Protein AF-Q7R7Y4-F1 (afdb_monomer)

Foldseek 3Di:
DDPPPQDPVNVVVVVVVFDADPVRDGDDPCVVVVSVVVVVLVVVLLVQLQDLVSLLVLLQVLCVVLVNPPPQKDALVSLLVSQVPSPSAPDDPVLSVQLSVPDDADPRNMDGPVSSSVSSSVSSNVVPPPVVVVVVVVVVVVVVVVVVVVVPDDDDDDDDDDDDDDDDDDDDDDDDDDD

Sequence (179 aa):
ENNHIISKQEYKLLIRIFHYNDDNYVYYKNIKEVILKLRFEGIRNSIFERNADLLQKYLCEQLVKHNLKNKKKIHIFDCKYVLDNCDKLYLNKNTIHTILCSLDFDKNLELDVNLFLKVAITIIINMIKLENMQMIYNIITDDKQKKEDGQTDGANGAFSKKKTIRIAEKVPKKNKINK

InterPro domains:
  IPR011992 EF-hand domain pair [SSF47473] (6-121)

Secondary structure (DSSP, 8-state):
-------HHHHHHHHHHPPP-TTS----TTHHHHHHHHHHHHHHHHHHHT-HHHHHHHHHHHHHHTT-TT-SEEEHHHHHHHHHT-TTS---HHHHHHHHHT----TTSEEEHHHHHHHHHHHHHHHS-HHHHHHHHHHHHHHHHHHHTTTS--S---------------PPPPP----

Solvent-accessible surface area (backbone atoms only — not comparable to full-atom values): 11232 Å² total; per-residue (Å²): 136,86,84,75,80,70,47,78,64,57,50,56,52,46,62,74,71,54,72,61,47,100,85,72,47,70,94,61,98,52,58,69,56,56,53,50,51,53,51,52,49,50,52,53,36,54,57,47,50,59,35,64,69,59,42,50,53,50,52,52,50,45,37,44,76,70,74,49,62,91,50,66,57,43,43,58,66,56,55,50,53,47,60,77,65,42,84,76,52,94,73,49,74,67,54,53,48,53,42,60,75,68,56,78,57,50,98,81,42,33,27,48,45,66,58,52,52,53,49,43,52,52,49,55,35,61,69,57,48,62,66,60,55,50,50,52,50,48,53,57,50,55,57,47,51,58,52,53,67,65,71,74,67,79,86,84,86,81,93,81,82,89,82,83,84,81,82,81,79,84,78,80,84,80,82,86,78,88,134

Nearest PDB struct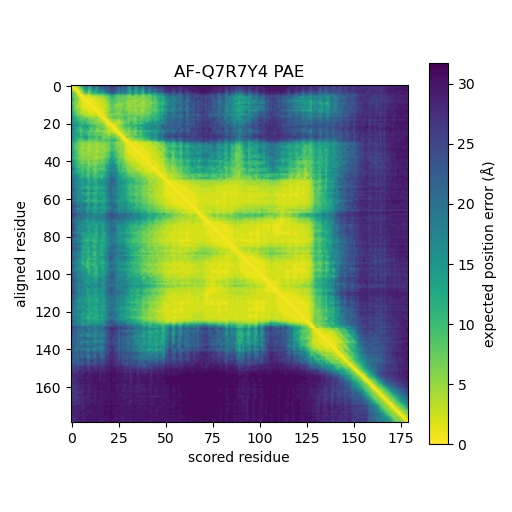ures (fold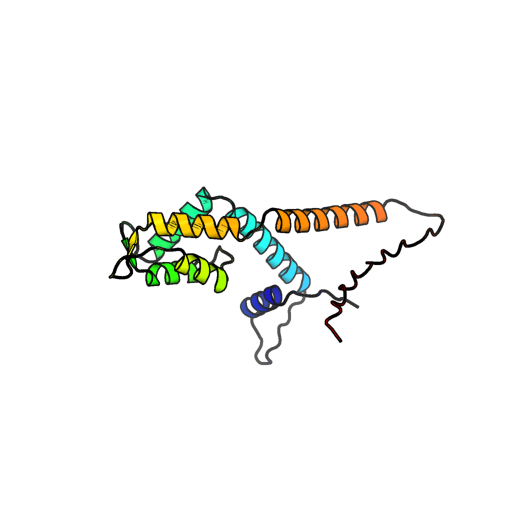seek):
  4okh-assembly2_C-2  TM=5.755E-01  e=2.535E-01  Homo sapiens
  8j07-assembly1_13  TM=5.513E-01  e=2.393E-01  Homo sapiens
  2k7c-assembly1_A  TM=7.370E-01  e=8.020E-01  Homo sapiens
  3hzt-assembly1_A  TM=5.956E-01  e=5.677E-01  Toxoplasma gondii ME49
  8th8-assembly1_Q  TM=4.002E-01  e=3.797E+00  Tetrahymena thermophila

pLDDT: mean 70.23, std 20.02, range [32.75, 96.94]

Radius of gyration: 24.31 Å; Cα contacts (8 Å, |Δi|>4): 93; chains: 1; bounding box: 68×71×50 Å

Structure (mmCIF, N/CA/C/O backbone):
data_AF-Q7R7Y4-F1
#
_entry.id   AF-Q7R7Y4-F1
#
loop_
_atom_site.group_PDB
_atom_site.id
_atom_site.type_symbol
_atom_site.label_atom_id
_atom_site.label_alt_id
_atom_site.label_comp_id
_atom_site.label_asym_id
_atom_site.label_entity_id
_atom_site.label_seq_id
_atom_site.pdbx_PDB_ins_code
_atom_site.Cartn_x
_atom_site.Cartn_y
_atom_site.Cartn_z
_atom_site.occupancy
_atom_site.B_iso_or_equiv
_atom_site.auth_seq_id
_atom_site.auth_comp_id
_atom_site.auth_asym_id
_atom_site.auth_atom_id
_atom_site.pdbx_PDB_model_num
ATOM 1 N N . GLU A 1 1 ? 23.114 -15.193 -28.546 1.00 35.16 1 GLU A N 1
ATOM 2 C CA . GLU A 1 1 ? 22.009 -15.725 -27.719 1.00 35.16 1 GLU A CA 1
ATOM 3 C C . GLU A 1 1 ? 21.805 -14.818 -26.506 1.00 35.16 1 GLU A C 1
ATOM 5 O O . GLU A 1 1 ? 22.676 -14.743 -25.651 1.00 35.16 1 GLU A O 1
ATOM 10 N N . ASN A 1 2 ? 20.726 -14.029 -26.476 1.00 33.12 2 ASN A N 1
ATOM 11 C CA . ASN A 1 2 ? 20.446 -13.069 -25.398 1.00 33.12 2 ASN A CA 1
ATOM 12 C C . ASN A 1 2 ? 19.445 -13.680 -24.406 1.00 33.12 2 ASN A C 1
ATOM 14 O O . ASN A 1 2 ? 18.251 -13.405 -24.489 1.00 33.12 2 ASN A O 1
ATOM 18 N N . ASN A 1 3 ? 19.927 -14.464 -23.441 1.00 45.12 3 ASN A N 1
ATOM 19 C CA . ASN A 1 3 ? 19.121 -14.876 -22.288 1.00 45.12 3 ASN A CA 1
ATOM 20 C C . ASN A 1 3 ? 19.001 -13.716 -21.288 1.00 45.12 3 ASN A C 1
ATOM 22 O O . ASN A 1 3 ? 19.535 -13.755 -20.182 1.00 45.12 3 ASN A O 1
ATOM 26 N N . HIS A 1 4 ? 18.298 -12.651 -21.670 1.00 55.41 4 HIS A N 1
ATOM 27 C CA . HIS A 1 4 ? 17.768 -11.714 -20.686 1.00 55.41 4 HIS A CA 1
ATOM 28 C C . HIS A 1 4 ? 16.500 -12.338 -20.113 1.00 55.41 4 HIS A C 1
ATOM 30 O O . HIS A 1 4 ? 15.410 -12.163 -20.649 1.00 55.41 4 HIS A O 1
ATOM 36 N N . ILE A 1 5 ? 16.667 -13.125 -19.050 1.00 65.44 5 ILE A N 1
ATOM 37 C CA . ILE A 1 5 ? 15.562 -13.738 -18.316 1.00 65.44 5 ILE A CA 1
ATOM 38 C C . ILE A 1 5 ? 14.828 -12.603 -17.592 1.00 65.44 5 ILE A C 1
ATOM 40 O O . ILE A 1 5 ? 15.184 -12.212 -16.483 1.00 65.44 5 ILE A O 1
ATOM 44 N N . ILE A 1 6 ? 13.852 -12.007 -18.276 1.00 61.94 6 ILE A N 1
ATOM 45 C CA . ILE A 1 6 ? 12.860 -11.116 -17.674 1.00 61.94 6 ILE A CA 1
ATOM 46 C C . ILE A 1 6 ? 12.125 -11.948 -16.625 1.00 61.94 6 ILE A C 1
ATOM 48 O O . ILE A 1 6 ? 11.606 -13.025 -16.933 1.00 61.94 6 ILE A O 1
ATOM 52 N N . SER A 1 7 ? 12.093 -11.486 -15.378 1.00 60.97 7 SER A N 1
ATOM 53 C CA . SER A 1 7 ? 11.381 -12.216 -14.332 1.00 60.97 7 SER A CA 1
ATOM 54 C C . SER A 1 7 ? 9.873 -12.213 -14.616 1.00 60.97 7 SER A C 1
ATOM 56 O O . SER A 1 7 ? 9.334 -11.302 -15.243 1.00 60.97 7 SER A O 1
ATOM 58 N N . LYS A 1 8 ? 9.133 -13.203 -14.104 1.00 59.22 8 LYS A N 1
ATOM 59 C CA . LYS A 1 8 ? 7.665 -13.260 -14.267 1.00 59.22 8 LYS A CA 1
ATOM 60 C C . LYS A 1 8 ? 6.954 -12.007 -13.726 1.00 59.22 8 LYS A C 1
ATOM 62 O O . LYS A 1 8 ? 5.854 -11.684 -14.167 1.00 59.22 8 LYS A O 1
ATOM 67 N N . GLN A 1 9 ? 7.557 -11.319 -12.758 1.00 56.28 9 GLN A N 1
ATOM 68 C CA . GLN A 1 9 ? 7.037 -10.075 -12.184 1.00 56.28 9 GLN A CA 1
ATOM 69 C C . GLN A 1 9 ? 7.312 -8.883 -13.106 1.00 56.28 9 GLN A C 1
ATOM 71 O O . GLN A 1 9 ? 6.397 -8.116 -13.394 1.00 56.28 9 GLN A O 1
ATOM 76 N N . GLU A 1 10 ? 8.533 -8.787 -13.637 1.00 61.25 10 GLU A N 1
ATOM 77 C CA . GLU A 1 10 ? 8.907 -7.786 -14.643 1.00 61.25 10 GLU A CA 1
ATOM 78 C C . GLU A 1 10 ? 8.042 -7.928 -15.896 1.00 61.25 10 GLU A C 1
ATOM 80 O O . GLU A 1 10 ? 7.527 -6.942 -16.405 1.00 61.25 10 GLU A O 1
ATOM 85 N N . TYR A 1 11 ? 7.779 -9.160 -16.330 1.00 65.75 11 TYR A N 1
ATOM 86 C CA . TYR A 1 11 ? 6.896 -9.446 -17.457 1.00 65.75 11 TYR A CA 1
ATOM 87 C C . TYR A 1 11 ? 5.463 -8.933 -17.229 1.00 65.75 11 TYR A C 1
ATOM 89 O O . TYR A 1 11 ? 4.879 -8.305 -18.107 1.00 65.75 11 TYR A O 1
ATOM 97 N N . LYS A 1 12 ? 4.902 -9.127 -16.027 1.00 62.53 12 LYS A N 1
ATOM 98 C CA . LYS A 1 12 ? 3.561 -8.621 -15.677 1.00 62.53 12 LYS A CA 1
ATOM 99 C C . LYS A 1 12 ? 3.488 -7.095 -15.620 1.00 62.53 12 LYS A C 1
ATOM 101 O O . LYS A 1 12 ? 2.452 -6.532 -15.960 1.00 62.53 12 LYS A O 1
ATOM 106 N N . LEU A 1 13 ? 4.555 -6.440 -15.170 1.00 64.94 13 LEU A N 1
ATOM 107 C CA . LEU A 1 13 ? 4.679 -4.981 -15.201 1.00 64.94 13 LEU A CA 1
ATOM 108 C C . LEU A 1 13 ? 4.744 -4.467 -16.638 1.00 64.94 13 LEU A C 1
ATOM 110 O O . LEU A 1 13 ? 4.011 -3.554 -16.995 1.00 64.94 13 LEU A O 1
ATOM 114 N N . LEU A 1 14 ? 5.584 -5.094 -17.459 1.00 69.00 14 LEU A N 1
ATOM 115 C CA . LEU A 1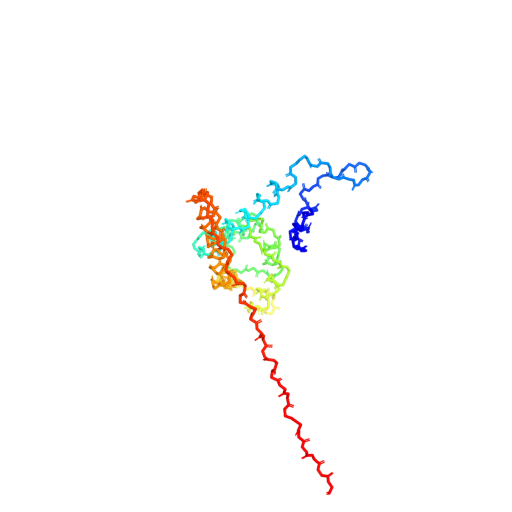 14 ? 5.770 -4.748 -18.863 1.00 69.00 14 LEU A CA 1
ATOM 116 C C . LEU A 1 14 ? 4.453 -4.838 -19.644 1.00 69.00 14 LEU A C 1
ATOM 118 O O . LEU A 1 14 ? 4.123 -3.899 -20.356 1.00 69.00 14 LEU A O 1
ATOM 122 N N . ILE A 1 15 ? 3.650 -5.890 -19.432 1.00 66.50 15 ILE A N 1
ATOM 123 C CA . ILE A 1 15 ? 2.308 -6.025 -20.037 1.00 66.50 15 ILE A CA 1
ATOM 124 C C . ILE 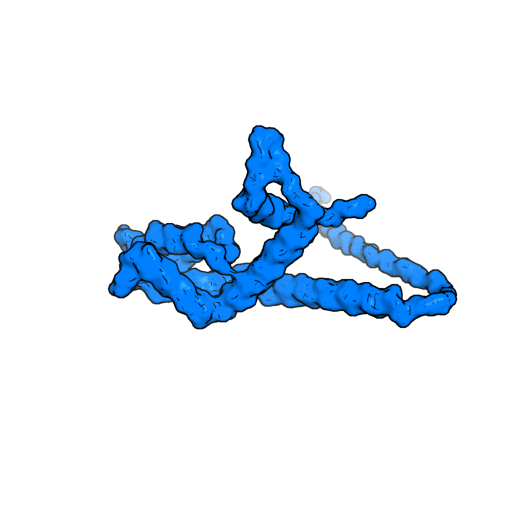A 1 15 ? 1.402 -4.823 -19.726 1.00 66.50 15 ILE A C 1
ATOM 126 O O . ILE A 1 15 ? 0.599 -4.432 -20.562 1.00 66.50 15 ILE A O 1
ATOM 130 N N . ARG A 1 16 ? 1.508 -4.228 -18.530 1.00 64.06 16 ARG A N 1
ATOM 131 C CA . ARG A 1 16 ? 0.683 -3.069 -18.144 1.00 64.06 16 ARG A CA 1
ATOM 132 C C . ARG A 1 16 ? 1.173 -1.749 -18.734 1.00 64.06 16 ARG A C 1
ATOM 134 O O . ARG A 1 16 ? 0.410 -0.795 -18.780 1.00 64.06 16 ARG A O 1
ATOM 141 N N . ILE A 1 17 ? 2.446 -1.684 -19.106 1.00 65.00 17 ILE A N 1
ATOM 142 C CA . ILE A 1 17 ? 3.101 -0.474 -19.621 1.00 65.00 17 ILE A CA 1
ATOM 143 C C . ILE A 1 17 ? 3.039 -0.434 -21.145 1.00 65.00 17 ILE A C 1
ATOM 145 O O . ILE A 1 17 ? 3.056 0.636 -21.747 1.00 65.00 17 ILE A O 1
ATOM 149 N N . PHE A 1 18 ? 2.989 -1.602 -21.775 1.00 68.75 18 PHE A N 1
ATOM 150 C CA . PHE A 1 18 ? 2.965 -1.710 -23.215 1.00 68.75 18 PHE A CA 1
ATOM 151 C C . PHE A 1 18 ? 1.569 -1.477 -23.781 1.00 68.75 18 PHE A C 1
ATOM 153 O O . PHE A 1 18 ? 0.603 -2.143 -23.418 1.00 68.75 18 PHE A O 1
ATOM 160 N N . HIS A 1 19 ? 1.497 -0.543 -24.726 1.00 61.81 19 HIS A N 1
ATOM 161 C CA . HIS A 1 19 ? 0.362 -0.407 -25.621 1.00 61.81 19 HIS A CA 1
ATOM 162 C C . HIS A 1 19 ? 0.549 -1.387 -26.780 1.00 61.81 19 HIS A C 1
ATOM 164 O O . HIS A 1 19 ? 1.576 -1.371 -27.461 1.00 61.81 19 HIS A O 1
ATOM 170 N N . TYR A 1 20 ? -0.428 -2.269 -26.953 1.00 64.75 20 TYR A N 1
ATOM 171 C CA . TYR A 1 20 ? -0.454 -3.264 -28.017 1.00 64.75 20 TYR A CA 1
ATOM 172 C C . TYR A 1 20 ? -1.022 -2.635 -29.290 1.00 64.75 20 TYR A C 1
ATOM 174 O O . TYR A 1 20 ? -1.915 -1.791 -29.210 1.00 64.75 20 TYR A O 1
ATOM 182 N N . ASN A 1 21 ? -0.499 -3.028 -30.452 1.00 67.94 21 ASN A N 1
ATOM 183 C CA . ASN A 1 21 ? -1.163 -2.738 -31.721 1.00 67.94 21 ASN A CA 1
ATOM 184 C C . ASN A 1 21 ? -2.355 -3.693 -31.938 1.00 67.94 21 ASN A C 1
ATOM 186 O O . ASN A 1 21 ? -2.550 -4.633 -31.164 1.00 67.94 21 ASN A O 1
ATOM 190 N N . ASP A 1 22 ? -3.124 -3.469 -33.005 1.00 71.44 22 ASP A N 1
ATOM 191 C CA . ASP A 1 22 ? -4.320 -4.264 -33.332 1.00 71.44 22 ASP A CA 1
ATOM 192 C C . ASP A 1 22 ? -4.018 -5.763 -33.549 1.00 71.44 22 ASP A C 1
ATOM 194 O O . ASP A 1 22 ? -4.882 -6.614 -33.345 1.00 71.44 22 ASP A O 1
ATOM 198 N N . ASP A 1 23 ? -2.762 -6.098 -33.856 1.00 75.38 23 ASP A N 1
ATOM 199 C CA . ASP A 1 23 ? -2.270 -7.468 -34.022 1.00 75.38 23 ASP A CA 1
ATOM 200 C C . ASP A 1 23 ? -1.721 -8.089 -32.714 1.00 75.38 23 ASP A C 1
ATOM 202 O O . ASP A 1 23 ? -1.133 -9.170 -32.730 1.00 75.38 23 ASP A O 1
ATOM 206 N N . ASN A 1 24 ? -1.897 -7.432 -31.560 1.00 61.62 24 ASN A N 1
ATOM 207 C CA . ASN A 1 24 ? -1.373 -7.828 -30.240 1.00 61.62 24 ASN A CA 1
ATOM 208 C C . ASN A 1 24 ? 0.163 -7.908 -30.130 1.00 61.62 24 ASN A C 1
ATOM 210 O O . ASN A 1 24 ? 0.703 -8.533 -29.211 1.00 61.62 24 ASN A O 1
ATOM 214 N N . TYR A 1 25 ? 0.889 -7.239 -31.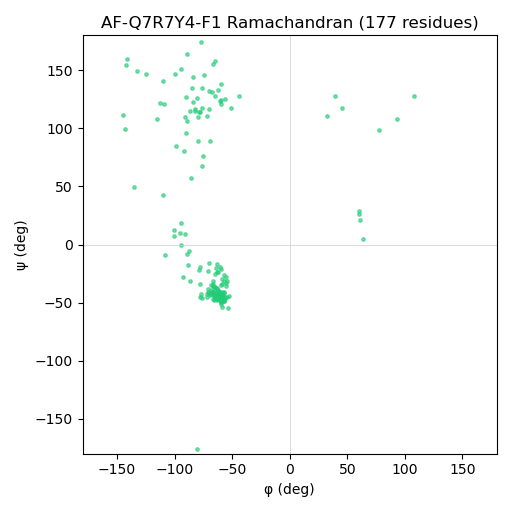019 1.00 61.06 25 TYR A N 1
ATOM 215 C CA . TYR A 1 25 ? 2.335 -7.076 -30.930 1.00 61.06 25 TYR A CA 1
ATOM 216 C C . TYR A 1 25 ? 2.704 -5.764 -30.244 1.00 61.06 25 TYR A C 1
ATOM 218 O O . TYR A 1 25 ? 2.010 -4.749 -30.325 1.00 61.06 25 TYR A O 1
ATOM 226 N N . VAL A 1 26 ? 3.860 -5.780 -29.584 1.00 61.03 26 VAL A N 1
ATOM 227 C CA . VAL A 1 26 ? 4.461 -4.584 -29.000 1.00 61.03 26 VAL A CA 1
ATOM 228 C C . VAL A 1 26 ? 5.777 -4.302 -29.717 1.00 61.03 26 VAL A C 1
ATOM 230 O O . VAL A 1 26 ? 6.770 -5.004 -29.521 1.00 61.03 26 VAL A O 1
ATOM 233 N N . TYR A 1 27 ? 5.798 -3.256 -30.542 1.00 58.75 27 TYR A N 1
ATOM 234 C CA . TYR A 1 27 ? 7.009 -2.803 -31.224 1.00 58.75 27 TYR A CA 1
ATOM 235 C C . TYR A 1 27 ? 7.757 -1.776 -30.366 1.00 58.75 27 TYR A C 1
ATOM 237 O O . TYR A 1 27 ? 7.480 -0.582 -30.426 1.00 58.75 27 TYR A O 1
ATOM 245 N N . TYR A 1 28 ? 8.755 -2.226 -29.598 1.00 64.44 28 TYR A N 1
ATOM 246 C CA . TYR A 1 28 ? 9.742 -1.326 -28.990 1.00 64.44 28 TYR A CA 1
ATOM 247 C C . TYR A 1 28 ? 11.119 -1.544 -29.590 1.00 64.44 28 TYR A C 1
ATOM 249 O O . TYR A 1 28 ? 11.706 -2.618 -29.460 1.00 64.44 28 TYR A O 1
ATOM 257 N N . LYS A 1 29 ? 11.685 -0.470 -30.151 1.00 60.62 29 LYS A N 1
ATOM 258 C CA . LYS A 1 29 ? 13.071 -0.462 -30.631 1.00 60.62 29 LYS A CA 1
ATOM 259 C C . LYS A 1 29 ? 14.095 -0.666 -29.496 1.00 60.62 29 LYS A C 1
ATOM 261 O O . LYS A 1 29 ? 15.177 -1.163 -29.770 1.00 60.62 29 LYS A O 1
ATOM 266 N N . ASN A 1 30 ? 13.724 -0.414 -28.230 1.00 65.75 30 ASN A N 1
ATOM 267 C CA . ASN A 1 30 ? 14.628 -0.439 -27.068 1.00 65.75 30 ASN A CA 1
ATOM 268 C C . ASN A 1 30 ? 14.045 -1.164 -25.832 1.00 65.75 30 ASN A C 1
ATOM 270 O O . ASN A 1 30 ? 14.092 -0.651 -24.714 1.00 65.75 30 ASN A O 1
ATOM 274 N N . ILE A 1 31 ? 13.502 -2.378 -25.982 1.00 72.94 31 ILE A N 1
ATOM 275 C CA . ILE A 1 31 ? 12.913 -3.124 -24.845 1.00 72.94 31 ILE A CA 1
ATOM 276 C C . ILE A 1 31 ? 13.875 -3.296 -23.651 1.00 72.94 31 ILE A C 1
ATOM 278 O O . ILE A 1 31 ? 13.449 -3.280 -22.498 1.00 72.94 31 ILE A O 1
ATOM 282 N N . LYS A 1 32 ? 15.187 -3.382 -23.913 1.00 71.88 32 LYS A N 1
ATOM 283 C CA . LYS A 1 32 ? 16.226 -3.439 -22.873 1.00 71.88 32 LYS A CA 1
ATOM 284 C C . LYS A 1 32 ? 16.258 -2.176 -22.004 1.00 71.88 32 LYS A C 1
ATOM 286 O O . LYS A 1 32 ? 16.390 -2.294 -20.790 1.00 71.88 32 LYS A O 1
ATOM 291 N N . GLU A 1 33 ? 16.105 -0.993 -22.596 1.00 71.75 33 GLU A N 1
ATOM 292 C CA . GLU A 1 33 ? 16.068 0.278 -21.857 1.00 71.75 33 GLU A CA 1
ATOM 293 C C . GLU A 1 33 ? 14.803 0.391 -21.007 1.00 71.75 33 GLU A C 1
ATOM 295 O O . GLU A 1 33 ? 14.875 0.816 -19.857 1.00 71.75 33 GLU A O 1
ATOM 300 N N . VAL A 1 34 ? 13.658 -0.063 -21.528 1.00 71.81 34 VAL A N 1
ATOM 301 C CA . VAL A 1 34 ? 12.389 -0.090 -20.778 1.00 71.81 34 VAL A CA 1
ATOM 302 C C . VAL A 1 34 ? 12.504 -0.993 -19.547 1.00 71.81 34 VAL A C 1
ATOM 304 O O . VAL A 1 34 ? 12.126 -0.597 -18.445 1.00 71.81 34 VAL A O 1
ATOM 307 N N . ILE A 1 35 ? 13.091 -2.182 -19.708 1.00 74.00 35 ILE A N 1
ATOM 308 C CA . ILE A 1 35 ? 13.346 -3.110 -18.596 1.00 74.00 35 ILE A CA 1
ATOM 309 C C . ILE A 1 35 ? 14.301 -2.490 -17.570 1.00 74.00 35 ILE A C 1
ATOM 311 O O . ILE A 1 35 ? 14.053 -2.576 -16.368 1.00 74.00 35 ILE A O 1
ATOM 315 N N . LEU A 1 36 ? 15.387 -1.853 -18.020 1.00 71.38 36 LEU A N 1
ATOM 316 C CA . LEU A 1 36 ? 16.334 -1.178 -17.129 1.00 71.38 36 LEU A CA 1
ATOM 317 C C . LEU A 1 36 ? 15.658 -0.054 -16.343 1.00 71.38 36 LEU A C 1
ATOM 319 O O . LEU A 1 36 ? 15.833 0.022 -15.129 1.00 71.38 36 LEU A O 1
ATOM 323 N N . LYS A 1 37 ? 14.843 0.771 -17.005 1.00 69.94 37 LYS A N 1
ATOM 324 C CA . LYS A 1 37 ? 14.087 1.846 -16.359 1.00 69.94 37 LYS A CA 1
ATOM 325 C C . LYS A 1 37 ? 13.155 1.305 -15.276 1.00 69.94 37 LYS A C 1
ATOM 327 O O . LYS A 1 37 ? 13.177 1.815 -14.162 1.00 69.94 37 LYS A O 1
ATOM 332 N N . LEU A 1 38 ? 12.430 0.221 -15.556 1.00 70.69 38 LEU A N 1
ATOM 333 C CA . LEU A 1 38 ? 11.562 -0.433 -14.570 1.00 70.69 38 LEU A CA 1
ATOM 334 C C . LEU A 1 38 ? 12.325 -0.954 -13.353 1.00 70.69 38 LEU A C 1
ATOM 336 O O . LEU A 1 38 ? 11.865 -0.813 -12.222 1.00 70.69 38 LEU A O 1
ATOM 340 N N . ARG A 1 39 ? 13.510 -1.530 -13.569 1.00 71.56 39 ARG A N 1
ATOM 341 C CA . ARG A 1 39 ? 14.384 -1.983 -12.479 1.00 71.56 39 ARG A CA 1
ATOM 342 C C . ARG A 1 39 ? 14.876 -0.814 -11.629 1.00 71.56 39 ARG A C 1
ATOM 344 O O . ARG A 1 39 ? 14.828 -0.898 -10.405 1.00 71.56 39 ARG A O 1
ATOM 351 N N . PHE A 1 40 ? 15.303 0.281 -12.258 1.00 68.25 40 PHE A N 1
ATOM 352 C CA . PHE A 1 40 ? 15.711 1.498 -11.551 1.00 68.25 40 PHE A CA 1
ATOM 353 C C . PHE A 1 40 ? 14.561 2.119 -10.757 1.00 68.25 40 PHE A C 1
ATOM 355 O O . PHE A 1 40 ? 14.758 2.509 -9.608 1.00 68.25 40 PHE A O 1
ATOM 362 N N . GLU A 1 41 ? 13.361 2.174 -11.331 1.00 67.06 41 GLU A N 1
ATOM 363 C CA . GLU A 1 41 ? 12.162 2.639 -10.634 1.00 67.06 41 GLU A CA 1
ATOM 364 C C . GLU A 1 41 ? 11.829 1.741 -9.438 1.00 67.06 41 GLU A C 1
ATOM 366 O O . GLU A 1 41 ? 11.574 2.260 -8.356 1.00 67.06 41 GLU A O 1
ATOM 371 N N . GLY A 1 42 ? 11.939 0.417 -9.579 1.00 67.50 42 GLY A N 1
ATOM 372 C CA . GLY A 1 42 ? 11.776 -0.525 -8.469 1.00 67.50 42 GLY A CA 1
ATOM 373 C C . GLY A 1 42 ? 12.788 -0.309 -7.337 1.00 67.50 42 GLY A C 1
ATOM 374 O O . GLY A 1 42 ? 12.404 -0.268 -6.169 1.00 67.50 42 GLY A O 1
ATOM 375 N N . ILE A 1 43 ? 14.069 -0.094 -7.663 1.00 66.56 43 ILE A N 1
ATOM 376 C CA . ILE A 1 43 ? 15.110 0.227 -6.669 1.00 66.56 43 ILE A CA 1
ATOM 377 C C . ILE A 1 43 ? 14.795 1.559 -5.981 1.00 66.56 43 ILE A C 1
ATOM 379 O O . ILE A 1 43 ? 14.813 1.637 -4.753 1.00 66.56 43 ILE A O 1
ATOM 383 N N . ARG A 1 44 ? 14.454 2.600 -6.747 1.00 64.75 44 ARG A N 1
ATOM 384 C CA . ARG A 1 44 ? 14.104 3.918 -6.202 1.00 64.75 44 ARG A CA 1
ATOM 385 C C . ARG A 1 44 ? 12.891 3.839 -5.273 1.00 64.75 44 ARG A C 1
ATOM 387 O O . ARG A 1 44 ? 12.927 4.410 -4.185 1.00 64.75 44 ARG A O 1
ATOM 394 N N . ASN A 1 45 ? 11.856 3.103 -5.669 1.00 67.69 45 ASN A N 1
ATOM 395 C CA . ASN A 1 45 ? 10.667 2.885 -4.848 1.00 67.69 45 ASN A CA 1
ATOM 396 C C . ASN A 1 45 ? 11.015 2.095 -3.578 1.00 67.69 45 ASN A C 1
ATOM 398 O O . ASN A 1 45 ? 10.540 2.443 -2.507 1.00 67.69 45 ASN A O 1
ATOM 402 N N . SER A 1 46 ? 11.935 1.127 -3.644 1.00 65.75 46 SER A N 1
ATOM 403 C CA . SER A 1 46 ? 12.381 0.392 -2.452 1.00 65.75 46 SER A CA 1
ATOM 404 C C . SER A 1 46 ? 13.148 1.256 -1.439 1.00 65.75 46 SER A C 1
ATOM 406 O O . SER A 1 46 ? 13.065 1.021 -0.236 1.00 65.75 46 SER A O 1
ATOM 408 N N . ILE A 1 47 ? 13.875 2.280 -1.903 1.00 67.38 47 ILE A N 1
ATOM 409 C CA . ILE A 1 47 ? 14.526 3.268 -1.027 1.00 67.38 47 ILE A CA 1
ATOM 410 C C . ILE A 1 47 ? 13.463 4.158 -0.373 1.00 67.38 47 ILE A C 1
ATOM 412 O O . ILE A 1 47 ? 13.541 4.436 0.822 1.00 67.38 47 ILE A O 1
ATOM 416 N N . PHE A 1 48 ? 12.448 4.563 -1.141 1.00 69.75 48 PHE A N 1
ATOM 417 C CA . PHE A 1 48 ? 11.308 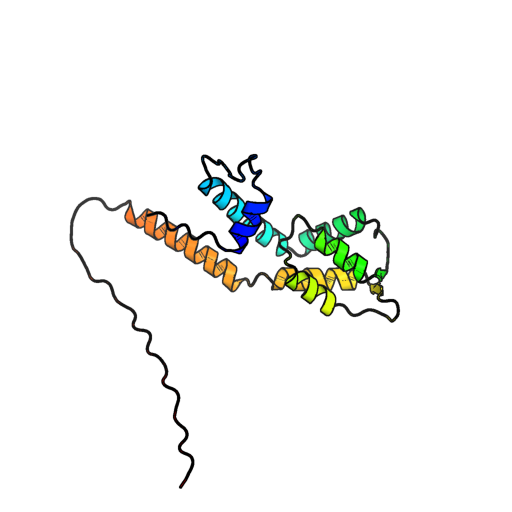5.325 -0.634 1.00 69.75 48 PHE A CA 1
ATOM 418 C C . PHE A 1 48 ? 10.524 4.545 0.434 1.00 69.75 48 PHE A C 1
ATOM 420 O O . PHE A 1 48 ? 10.257 5.072 1.509 1.00 69.75 48 PHE A O 1
ATOM 427 N N . GLU A 1 49 ? 10.234 3.269 0.175 1.00 73.31 49 GLU A N 1
ATOM 428 C CA . GLU A 1 49 ? 9.498 2.360 1.065 1.00 73.31 49 GLU A CA 1
ATOM 429 C C . GLU A 1 49 ? 10.206 2.086 2.400 1.00 73.31 49 GLU A C 1
ATOM 431 O O . GLU A 1 49 ? 9.567 1.634 3.347 1.00 73.31 49 GLU A O 1
ATOM 436 N N . ARG A 1 50 ? 11.507 2.383 2.506 1.00 75.44 50 ARG A N 1
ATOM 437 C CA . ARG A 1 50 ? 12.295 2.231 3.739 1.00 75.44 50 ARG A CA 1
ATOM 438 C C . ARG A 1 50 ? 12.280 3.442 4.655 1.00 75.44 50 ARG A C 1
ATOM 440 O O . ARG A 1 50 ? 12.657 3.321 5.818 1.00 75.44 50 ARG A O 1
ATOM 447 N N . ASN A 1 51 ? 11.896 4.605 4.146 1.00 82.56 51 ASN A N 1
ATOM 448 C CA . ASN A 1 51 ? 11.835 5.808 4.954 1.00 82.56 51 ASN A CA 1
ATOM 449 C C . ASN A 1 51 ? 10.446 5.901 5.596 1.00 82.56 51 ASN A C 1
ATOM 451 O O . ASN A 1 51 ? 9.463 6.205 4.920 1.00 82.56 51 ASN A O 1
ATOM 455 N N . ALA A 1 52 ? 10.380 5.632 6.901 1.00 85.88 52 ALA A N 1
ATOM 456 C CA . ALA A 1 52 ? 9.128 5.622 7.651 1.00 85.88 52 ALA A CA 1
ATOM 457 C C . ALA A 1 52 ? 8.374 6.957 7.557 1.00 85.88 52 ALA A C 1
ATOM 459 O O . ALA A 1 52 ? 7.165 6.945 7.342 1.00 85.88 52 ALA A O 1
ATOM 460 N N . ASP A 1 53 ? 9.077 8.091 7.628 1.00 87.38 53 ASP A N 1
ATOM 461 C CA . ASP A 1 53 ? 8.464 9.422 7.579 1.00 87.38 53 ASP A CA 1
ATOM 462 C C . ASP A 1 53 ? 7.874 9.723 6.196 1.00 87.38 53 ASP A C 1
ATOM 464 O O . ASP A 1 53 ? 6.756 10.232 6.075 1.00 87.38 53 ASP A O 1
ATOM 468 N N . LEU A 1 54 ? 8.601 9.373 5.128 1.00 86.94 54 LEU A N 1
ATOM 469 C CA . LEU A 1 54 ? 8.114 9.529 3.755 1.00 86.94 54 LEU A CA 1
ATOM 470 C C . LEU A 1 54 ? 6.928 8.606 3.471 1.00 86.94 54 LEU A C 1
ATOM 472 O O . LEU A 1 54 ? 5.953 9.035 2.847 1.00 86.94 54 LEU A O 1
ATOM 476 N N . LEU A 1 55 ? 6.988 7.364 3.952 1.00 89.44 55 LEU A N 1
ATOM 477 C CA . LEU A 1 55 ? 5.909 6.398 3.800 1.00 89.44 55 LEU A CA 1
ATOM 478 C C . LEU A 1 55 ? 4.666 6.836 4.578 1.00 89.44 55 LEU A C 1
ATOM 480 O O . LEU A 1 55 ? 3.562 6.796 4.037 1.00 89.44 55 LEU A O 1
ATOM 484 N N . GLN A 1 56 ? 4.841 7.327 5.806 1.00 92.06 56 GLN A N 1
ATOM 485 C CA . GLN A 1 56 ? 3.761 7.889 6.608 1.00 92.06 56 GLN A CA 1
ATOM 486 C C . GLN A 1 56 ? 3.120 9.080 5.908 1.00 92.06 56 GLN A C 1
ATOM 488 O O . GLN A 1 56 ? 1.899 9.114 5.755 1.00 92.06 56 GLN A O 1
ATOM 493 N N . LYS A 1 57 ? 3.928 10.036 5.434 1.00 92.19 57 LYS A N 1
ATOM 494 C CA . LYS A 1 57 ? 3.429 11.202 4.701 1.00 92.19 57 LYS A CA 1
ATOM 495 C C . LYS A 1 57 ? 2.610 10.778 3.483 1.00 92.19 57 LYS A C 1
ATOM 497 O O . LYS A 1 57 ? 1.503 11.273 3.291 1.00 92.19 57 LYS A O 1
ATOM 502 N N . TYR A 1 58 ? 3.116 9.831 2.700 1.00 91.56 58 TYR A N 1
ATOM 503 C CA . TYR A 1 58 ? 2.423 9.343 1.514 1.00 91.56 58 TYR A CA 1
ATOM 504 C C . TYR A 1 58 ? 1.130 8.583 1.835 1.00 91.56 58 TYR A C 1
ATOM 506 O O . TYR A 1 58 ? 0.110 8.831 1.198 1.00 91.56 58 TYR A O 1
ATOM 514 N N . LEU A 1 59 ? 1.120 7.703 2.839 1.00 92.25 59 LEU A N 1
ATOM 515 C CA . LEU A 1 59 ? -0.106 7.013 3.254 1.00 92.25 59 LEU A CA 1
ATOM 516 C C . LEU A 1 59 ? -1.154 8.001 3.784 1.00 92.25 59 LEU A C 1
ATOM 518 O O . LEU A 1 59 ? -2.334 7.869 3.464 1.00 92.25 59 LEU A O 1
ATOM 522 N N . CYS A 1 60 ? -0.736 9.041 4.510 1.00 93.25 60 CYS A N 1
ATOM 523 C CA . CYS A 1 60 ? -1.615 10.142 4.900 1.00 93.25 60 CYS A CA 1
ATOM 524 C C . CYS A 1 60 ? -2.184 10.889 3.682 1.00 93.25 60 CYS A C 1
ATOM 526 O O . CYS A 1 60 ? -3.380 11.174 3.649 1.00 93.25 60 CYS A O 1
ATOM 528 N N . GLU A 1 61 ? -1.371 11.178 2.661 1.00 93.06 61 GLU A N 1
ATOM 529 C CA . GLU A 1 61 ? -1.850 11.771 1.403 1.00 93.06 61 GLU A CA 1
ATOM 530 C C . GLU A 1 61 ? -2.897 10.878 0.718 1.00 93.06 61 GLU A C 1
ATOM 532 O O . GLU A 1 61 ? -3.910 11.386 0.235 1.00 93.06 61 GLU A O 1
ATOM 537 N N . GLN A 1 62 ? -2.703 9.556 0.715 1.00 93.25 62 GLN A N 1
ATOM 538 C CA . GLN A 1 62 ? -3.671 8.613 0.144 1.00 93.25 62 GLN A CA 1
ATOM 539 C C . GLN A 1 62 ? -4.975 8.556 0.950 1.00 93.25 62 GLN A C 1
ATOM 541 O O . GLN A 1 62 ? -6.057 8.603 0.367 1.00 93.25 62 GLN A O 1
ATOM 546 N N . LEU A 1 63 ? -4.905 8.565 2.284 1.00 93.38 63 LEU A N 1
ATOM 547 C CA . LEU A 1 63 ? -6.093 8.690 3.136 1.00 93.38 63 LEU A CA 1
ATOM 548 C C . LEU A 1 63 ? -6.885 9.969 2.815 1.00 93.38 63 LEU A C 1
ATOM 550 O O . LEU A 1 63 ? -8.113 9.936 2.729 1.00 93.38 63 LEU A O 1
ATOM 554 N N . VAL A 1 64 ? -6.197 11.093 2.591 1.00 93.31 64 VAL A N 1
ATOM 555 C CA . VAL A 1 64 ? -6.841 12.359 2.207 1.00 93.31 64 VAL A CA 1
ATOM 556 C C . VAL A 1 64 ? -7.504 12.257 0.833 1.00 93.31 64 VAL A C 1
ATOM 558 O O . VAL A 1 64 ? -8.660 12.655 0.705 1.00 93.31 64 VAL A O 1
ATOM 561 N N . LYS A 1 65 ? -6.823 11.692 -0.173 1.00 91.44 65 LYS A N 1
ATOM 562 C CA . LYS A 1 65 ? -7.383 11.493 -1.525 1.00 91.44 65 LYS A CA 1
ATOM 563 C C . LYS A 1 65 ? -8.649 10.636 -1.529 1.00 91.44 65 LYS A C 1
ATOM 565 O O . LYS A 1 65 ? -9.515 10.833 -2.374 1.00 91.44 65 LYS A O 1
ATOM 570 N N . HIS A 1 66 ? -8.766 9.713 -0.579 1.00 90.19 66 HIS A N 1
ATOM 571 C CA . HIS A 1 66 ? -9.924 8.836 -0.429 1.00 90.19 66 HIS A CA 1
ATOM 572 C C . HIS A 1 66 ? -10.979 9.360 0.563 1.00 90.19 66 HIS A C 1
ATOM 574 O O . HIS A 1 66 ? -11.833 8.598 1.004 1.00 90.19 66 HIS A O 1
ATOM 580 N N . ASN A 1 67 ? -10.963 10.658 0.898 1.00 90.31 67 ASN A N 1
ATOM 581 C CA . ASN A 1 67 ? -11.926 11.303 1.805 1.00 90.31 67 ASN A CA 1
ATOM 582 C C . ASN A 1 67 ? -11.948 10.720 3.234 1.00 90.31 67 ASN A C 1
ATOM 584 O O . ASN A 1 67 ? -12.958 10.788 3.935 1.00 90.31 67 ASN A O 1
ATOM 588 N N . LEU A 1 68 ? -10.821 10.176 3.703 1.00 91.19 68 LEU A N 1
ATOM 589 C CA . LEU A 1 68 ? -10.654 9.636 5.061 1.00 91.19 68 LEU A CA 1
ATOM 590 C C . LEU A 1 68 ? -9.926 10.618 5.993 1.00 91.19 68 LEU A C 1
ATOM 592 O O . LEU A 1 68 ? -9.509 10.263 7.096 1.00 91.19 68 LEU A O 1
ATOM 596 N N . LYS A 1 69 ? -9.780 11.877 5.564 1.00 86.44 69 LYS A N 1
ATOM 597 C CA . LYS A 1 69 ? -9.158 12.946 6.349 1.00 86.44 69 LYS A CA 1
ATOM 598 C C . LYS A 1 69 ? -9.924 13.171 7.660 1.00 86.44 69 LYS A C 1
ATOM 600 O O . LYS A 1 69 ? -11.149 13.221 7.665 1.00 86.44 69 LYS A O 1
ATOM 605 N N . ASN A 1 70 ? -9.191 13.360 8.760 1.00 85.19 70 ASN A N 1
ATOM 606 C CA . ASN A 1 70 ? -9.705 13.637 10.113 1.00 85.19 70 ASN A CA 1
ATOM 607 C C . ASN A 1 70 ? -10.562 12.528 10.749 1.00 85.19 70 ASN A C 1
ATOM 609 O O . ASN A 1 70 ? -11.078 12.718 11.853 1.00 85.19 70 ASN A O 1
ATOM 613 N N . LYS A 1 71 ? -10.708 11.367 10.104 1.00 89.44 71 LYS A N 1
ATOM 614 C CA . LYS A 1 71 ? -11.349 10.219 10.740 1.00 89.44 71 LYS A CA 1
ATOM 615 C C . LYS A 1 71 ? -10.434 9.671 11.837 1.00 89.44 71 LYS A C 1
ATOM 617 O O . LYS A 1 71 ? -9.247 9.466 11.611 1.00 89.44 71 LYS A O 1
ATOM 622 N N . LYS A 1 72 ? -10.989 9.420 13.026 1.00 91.12 72 LYS A N 1
ATOM 623 C CA . LYS A 1 72 ? -10.281 8.687 14.093 1.00 91.12 72 LYS A CA 1
ATOM 624 C C . LYS A 1 72 ? -10.285 7.182 13.834 1.00 91.12 72 LYS A C 1
ATOM 626 O O . LYS A 1 72 ? -9.314 6.505 14.152 1.00 91.12 72 LYS A O 1
ATOM 631 N N . LYS A 1 73 ? -11.371 6.688 13.234 1.00 95.50 73 LYS A N 1
ATOM 632 C CA . LYS A 1 73 ? -11.559 5.291 12.859 1.00 95.50 73 LYS A CA 1
ATOM 633 C C . LYS A 1 73 ? -11.886 5.145 11.380 1.00 95.50 73 LYS A C 1
ATOM 635 O O . LYS A 1 73 ? -12.559 6.004 10.811 1.00 95.50 73 LYS A O 1
ATOM 640 N N . ILE A 1 74 ? -11.423 4.058 10.781 1.00 95.75 74 ILE A N 1
ATOM 641 C CA . ILE A 1 74 ? -11.705 3.688 9.392 1.00 95.75 74 ILE A CA 1
ATOM 642 C C . ILE A 1 74 ? -12.111 2.222 9.309 1.00 95.75 74 ILE A C 1
ATOM 644 O O . ILE A 1 74 ? -11.663 1.402 10.111 1.00 95.75 74 ILE A O 1
ATOM 648 N N . HIS A 1 75 ? -12.957 1.907 8.331 1.00 96.94 75 HIS A N 1
ATOM 649 C CA . HIS A 1 75 ? -13.394 0.544 8.075 1.00 96.94 75 HIS A CA 1
ATOM 650 C C . HIS A 1 75 ? -12.266 -0.254 7.403 1.00 96.94 75 HIS A C 1
ATOM 652 O O . HIS A 1 75 ? -11.533 0.278 6.568 1.00 96.94 75 HIS A O 1
ATOM 658 N N . ILE A 1 76 ? -12.138 -1.552 7.686 1.00 95.25 76 ILE A N 1
ATOM 659 C CA . ILE A 1 76 ? -11.078 -2.395 7.096 1.00 95.25 76 ILE A CA 1
ATOM 660 C C . ILE A 1 76 ? -11.092 -2.416 5.553 1.00 95.25 76 ILE A C 1
ATOM 662 O O . ILE A 1 76 ? -10.046 -2.499 4.905 1.00 95.25 76 ILE A O 1
ATOM 666 N N . PHE A 1 77 ? -12.270 -2.291 4.938 1.00 96.12 77 PHE A N 1
ATOM 667 C CA . PHE A 1 77 ? -12.395 -2.151 3.480 1.00 96.12 77 PHE A CA 1
ATOM 668 C C . PHE A 1 77 ? -11.827 -0.833 2.947 1.00 96.12 77 PHE A C 1
ATOM 670 O O . PHE A 1 77 ? -11.235 -0.843 1.868 1.00 96.12 77 PHE A O 1
ATOM 677 N N . ASP A 1 78 ? -11.928 0.260 3.705 1.00 95.94 78 ASP A N 1
ATOM 678 C CA . ASP A 1 78 ? -11.296 1.529 3.341 1.00 95.94 78 ASP A CA 1
ATOM 679 C C . ASP A 1 78 ? -9.769 1.380 3.370 1.00 95.94 78 ASP A C 1
ATOM 681 O O . ASP A 1 78 ? -9.089 1.821 2.445 1.00 95.94 78 ASP A O 1
ATOM 685 N N . CYS A 1 79 ? -9.223 0.668 4.367 1.00 95.50 79 CYS A N 1
ATOM 686 C CA . CYS A 1 79 ? -7.795 0.333 4.421 1.00 95.50 79 CYS A CA 1
ATOM 687 C C . CYS A 1 79 ? -7.353 -0.430 3.168 1.00 95.50 79 CYS A C 1
ATOM 689 O O . CYS A 1 79 ? -6.355 -0.079 2.540 1.00 95.50 79 CYS A O 1
ATOM 691 N N . LYS A 1 80 ? -8.109 -1.467 2.780 1.00 94.88 80 LYS A N 1
ATOM 692 C CA . LYS A 1 80 ? -7.832 -2.240 1.563 1.00 94.88 80 LYS A CA 1
ATOM 693 C C . LYS A 1 80 ? -7.850 -1.343 0.328 1.00 94.88 80 LYS A C 1
ATOM 695 O O . LYS A 1 80 ? -6.941 -1.423 -0.491 1.00 94.88 80 LYS A O 1
ATOM 700 N N . TYR A 1 81 ? -8.873 -0.502 0.203 1.00 93.94 81 TYR A N 1
ATOM 701 C CA . TYR A 1 81 ? -9.031 0.387 -0.939 1.00 93.94 81 TYR A CA 1
ATOM 702 C C . TYR A 1 81 ? -7.872 1.382 -1.050 1.00 93.94 81 TYR A C 1
ATOM 704 O O . TYR A 1 81 ? -7.315 1.545 -2.131 1.00 93.94 81 TYR A O 1
ATOM 712 N N . VAL A 1 82 ? -7.443 1.978 0.063 1.00 94.12 82 VAL A N 1
ATOM 713 C CA . VAL A 1 82 ? -6.265 2.858 0.109 1.00 94.12 82 VAL A CA 1
ATOM 714 C C . VAL A 1 82 ? -5.010 2.112 -0.354 1.00 94.12 82 VAL A C 1
ATOM 716 O O . VAL A 1 82 ? -4.294 2.605 -1.220 1.00 94.12 82 VAL A O 1
ATOM 719 N N . LEU A 1 83 ? -4.762 0.906 0.169 1.00 92.19 83 LEU A N 1
ATOM 720 C CA . LEU A 1 83 ? -3.582 0.108 -0.189 1.00 92.19 83 LEU A CA 1
ATOM 721 C C . LEU A 1 83 ? -3.576 -0.327 -1.662 1.00 92.19 83 LEU A C 1
ATOM 723 O O . LEU A 1 83 ? -2.518 -0.320 -2.288 1.00 92.19 83 LEU A O 1
ATOM 727 N N . ASP A 1 84 ? -4.736 -0.673 -2.227 1.00 88.56 84 ASP A N 1
ATOM 728 C CA . ASP A 1 84 ? -4.872 -1.041 -3.644 1.00 88.56 84 ASP A CA 1
ATOM 729 C C . ASP A 1 84 ? -4.551 0.136 -4.591 1.00 88.56 84 ASP A C 1
ATOM 731 O O . ASP A 1 84 ? -4.146 -0.091 -5.732 1.00 88.56 84 ASP A O 1
ATOM 735 N N . ASN A 1 85 ? -4.704 1.381 -4.124 1.00 87.12 85 ASN A N 1
ATOM 736 C CA . ASN A 1 85 ? -4.485 2.607 -4.901 1.00 87.12 85 ASN A CA 1
ATOM 737 C C . ASN A 1 85 ? -3.130 3.290 -4.621 1.00 87.12 85 ASN A C 1
ATOM 739 O O . ASN A 1 85 ? -2.864 4.385 -5.124 1.00 87.12 85 ASN A O 1
ATOM 743 N N . CYS A 1 86 ? -2.244 2.652 -3.851 1.00 86.38 86 CYS A N 1
ATOM 744 C CA . CYS A 1 86 ? -0.894 3.148 -3.582 1.00 86.38 86 CYS A CA 1
ATOM 745 C C . CYS A 1 86 ? 0.046 2.959 -4.789 1.00 86.38 86 CYS A C 1
ATOM 747 O O . CYS A 1 86 ? 0.923 2.100 -4.790 1.00 86.38 86 CYS A O 1
ATOM 749 N N . ASP A 1 87 ? -0.107 3.804 -5.805 1.00 78.81 87 ASP A N 1
ATOM 750 C CA . ASP A 1 87 ? 0.660 3.818 -7.058 1.00 78.81 87 ASP A CA 1
ATOM 751 C C . ASP A 1 87 ? 2.192 3.912 -6.907 1.00 78.81 87 ASP A C 1
ATOM 753 O O . ASP A 1 87 ? 2.932 3.420 -7.760 1.00 78.81 87 ASP A O 1
ATOM 757 N N . LYS A 1 88 ? 2.684 4.526 -5.826 1.00 75.00 88 LYS A N 1
ATOM 758 C CA . LYS A 1 88 ? 4.125 4.691 -5.565 1.00 75.00 88 LYS A CA 1
ATOM 759 C C . LYS A 1 88 ? 4.745 3.526 -4.795 1.00 75.00 88 LYS A C 1
ATOM 761 O O . LYS A 1 88 ? 5.963 3.510 -4.637 1.00 75.00 88 LYS A O 1
ATOM 766 N N . LEU A 1 89 ? 3.929 2.591 -4.307 1.00 80.19 89 LEU A N 1
ATOM 767 C CA . LEU A 1 89 ? 4.375 1.456 -3.506 1.00 80.19 89 LEU A CA 1
ATOM 768 C C . LEU A 1 89 ? 4.242 0.164 -4.303 1.00 80.19 89 LEU A C 1
ATOM 770 O O . LEU A 1 89 ? 3.248 -0.076 -4.987 1.00 80.19 89 LEU A O 1
ATOM 774 N N . TYR A 1 90 ? 5.216 -0.723 -4.164 1.00 73.06 90 TYR A N 1
ATOM 775 C CA . TYR A 1 90 ? 5.201 -2.032 -4.794 1.00 73.06 90 TYR A CA 1
ATOM 776 C C . TYR A 1 90 ? 4.444 -3.063 -3.942 1.00 73.06 90 TYR A C 1
ATOM 778 O O . TYR A 1 90 ? 4.968 -4.111 -3.555 1.00 73.06 90 TYR A O 1
ATOM 786 N N . LEU A 1 91 ? 3.175 -2.772 -3.639 1.00 79.19 91 LEU A N 1
ATOM 787 C CA . LEU A 1 91 ? 2.323 -3.663 -2.852 1.00 79.19 91 LEU A CA 1
ATOM 788 C C . LEU A 1 91 ? 1.726 -4.752 -3.741 1.00 79.19 91 LEU A C 1
ATOM 790 O O . LEU A 1 91 ? 0.942 -4.496 -4.654 1.00 79.19 91 LEU A O 1
ATOM 794 N N . ASN A 1 92 ? 2.073 -6.006 -3.459 1.00 79.56 92 ASN A N 1
ATOM 795 C CA . ASN A 1 92 ? 1.387 -7.141 -4.062 1.00 79.56 92 ASN A CA 1
ATOM 796 C C . ASN A 1 92 ? 0.184 -7.564 -3.196 1.00 79.56 92 ASN A C 1
ATOM 798 O O . ASN A 1 92 ? 0.085 -7.212 -2.020 1.00 79.56 92 ASN A O 1
ATOM 802 N N . LYS A 1 93 ? -0.726 -8.365 -3.768 1.00 84.25 93 LYS A N 1
ATOM 803 C CA . LYS A 1 93 ? -1.934 -8.831 -3.061 1.00 84.25 93 LYS A CA 1
ATOM 804 C C . LYS A 1 93 ? -1.624 -9.553 -1.745 1.00 84.25 93 LYS A C 1
ATOM 806 O O . LYS A 1 93 ? -2.401 -9.429 -0.806 1.00 84.25 93 LYS A O 1
ATOM 811 N N . ASN A 1 94 ? -0.502 -10.270 -1.665 1.00 81.94 94 ASN A N 1
ATOM 812 C CA . ASN A 1 94 ? -0.109 -10.968 -0.442 1.00 81.94 94 ASN A CA 1
ATOM 813 C C . ASN A 1 94 ? 0.325 -9.971 0.633 1.00 81.94 94 ASN A C 1
ATOM 815 O O . ASN A 1 94 ? -0.068 -10.127 1.777 1.00 81.94 94 ASN A O 1
ATOM 819 N N . THR A 1 95 ? 1.067 -8.922 0.274 1.00 85.44 95 THR A N 1
ATOM 820 C CA . THR A 1 95 ? 1.441 -7.841 1.196 1.00 85.44 95 THR A CA 1
ATOM 821 C C . THR A 1 95 ? 0.214 -7.149 1.760 1.00 85.44 95 THR A C 1
ATOM 823 O O . THR A 1 95 ? 0.100 -7.005 2.973 1.00 85.44 95 THR A O 1
ATOM 826 N N . ILE A 1 96 ? -0.725 -6.766 0.891 1.00 90.56 96 ILE A N 1
ATOM 827 C CA . ILE A 1 96 ? -1.981 -6.131 1.305 1.00 90.56 96 ILE A CA 1
ATOM 828 C C . ILE A 1 96 ? -2.746 -7.068 2.242 1.00 90.56 96 ILE A C 1
ATOM 830 O O . ILE A 1 96 ? -3.179 -6.646 3.307 1.00 90.56 96 ILE A O 1
ATOM 834 N N . HIS A 1 97 ? -2.851 -8.351 1.895 1.00 87.25 97 HIS A N 1
ATOM 835 C CA . HIS A 1 97 ? -3.493 -9.347 2.747 1.00 87.25 97 HIS A CA 1
ATOM 836 C C . HIS A 1 97 ? -2.812 -9.479 4.117 1.00 87.25 97 HIS A C 1
ATOM 838 O O . HIS A 1 97 ? -3.498 -9.434 5.132 1.00 87.25 97 HIS A O 1
ATOM 844 N N . THR A 1 98 ? -1.479 -9.562 4.169 1.00 86.50 98 THR A N 1
ATOM 845 C CA . THR A 1 98 ? -0.718 -9.601 5.427 1.00 86.50 98 THR A CA 1
ATOM 846 C C . THR A 1 98 ? -0.973 -8.360 6.274 1.00 86.50 98 THR A C 1
ATOM 848 O O . THR A 1 98 ? -1.169 -8.492 7.479 1.00 86.50 98 THR A O 1
ATOM 851 N N . ILE A 1 99 ? -1.014 -7.168 5.666 1.00 91.38 99 ILE A N 1
ATOM 852 C CA . ILE A 1 99 ? -1.351 -5.929 6.379 1.00 91.38 99 ILE A CA 1
ATOM 853 C C . ILE A 1 99 ? -2.742 -6.047 6.991 1.00 91.38 99 ILE A C 1
ATOM 855 O O . ILE A 1 99 ? -2.872 -5.893 8.198 1.00 91.38 99 ILE A O 1
ATOM 859 N N . LEU A 1 100 ? -3.757 -6.378 6.189 1.00 92.31 100 LEU A N 1
ATOM 860 C CA . LEU A 1 100 ? -5.148 -6.443 6.643 1.00 92.31 100 LEU A CA 1
ATOM 861 C C . LEU A 1 100 ? -5.369 -7.496 7.737 1.00 92.31 100 LEU A C 1
ATOM 863 O O . LEU A 1 100 ? -6.071 -7.220 8.700 1.00 92.31 100 LEU A O 1
ATOM 867 N N . CYS A 1 101 ? -4.735 -8.665 7.630 1.00 91.88 101 CYS A N 1
ATOM 868 C CA . CYS A 1 101 ? -4.800 -9.717 8.649 1.00 91.88 101 CYS A CA 1
ATOM 869 C C . CYS A 1 101 ? -4.059 -9.360 9.948 1.00 91.88 101 CYS A C 1
ATOM 871 O O . CYS A 1 101 ? -4.260 -10.026 10.958 1.00 91.88 101 CYS A O 1
ATOM 873 N N . SER A 1 102 ? -3.194 -8.342 9.924 1.00 90.00 102 SER A N 1
ATOM 874 C CA . SER A 1 102 ? -2.451 -7.867 11.099 1.00 90.00 102 SER A CA 1
ATOM 875 C C . SER A 1 102 ? -3.151 -6.708 11.816 1.00 90.00 102 SER A C 1
ATOM 877 O O . SER A 1 102 ? -2.621 -6.189 12.798 1.00 90.00 102 SER A O 1
ATOM 879 N N . LEU A 1 103 ? -4.304 -6.260 11.311 1.00 91.94 103 LEU A N 1
ATOM 880 C CA . LEU A 1 103 ? -5.099 -5.202 11.920 1.00 91.94 103 LEU A CA 1
ATOM 881 C C . LEU A 1 103 ? -6.097 -5.811 12.898 1.00 91.94 103 LEU A C 1
ATOM 883 O O . LEU A 1 103 ? -6.884 -6.677 12.525 1.00 91.94 103 LEU A O 1
ATOM 887 N N . ASP A 1 104 ? -6.087 -5.304 14.124 1.00 89.75 104 ASP A N 1
ATOM 888 C CA . ASP A 1 104 ? -7.164 -5.543 15.076 1.00 89.75 104 ASP A CA 1
ATOM 889 C C . ASP A 1 104 ? -8.283 -4.519 14.834 1.00 89.75 104 ASP A C 1
ATOM 891 O O . ASP A 1 104 ? -8.012 -3.332 14.617 1.00 89.75 104 ASP A O 1
ATOM 895 N N . PHE A 1 105 ? -9.531 -4.978 14.819 1.00 93.31 105 PHE A N 1
ATOM 896 C CA . PHE A 1 105 ? -10.709 -4.161 14.529 1.00 93.31 105 PHE A CA 1
ATOM 897 C C . PHE A 1 105 ? -11.885 -4.575 15.409 1.00 93.31 105 PHE A C 1
ATOM 899 O O . PHE A 1 105 ? -11.973 -5.704 15.889 1.00 93.31 105 PHE A O 1
ATOM 906 N N . ASP A 1 106 ? -12.805 -3.641 15.634 1.00 93.75 106 ASP A N 1
ATOM 907 C CA . ASP A 1 106 ? -13.966 -3.878 16.484 1.00 93.75 106 ASP A CA 1
ATOM 908 C C . ASP A 1 106 ? -15.100 -4.636 15.763 1.00 93.75 106 ASP A C 1
ATOM 910 O O . ASP A 1 106 ? -14.988 -5.064 14.613 1.00 93.75 106 ASP A O 1
ATOM 914 N N . LYS A 1 107 ? -16.235 -4.815 16.450 1.00 94.75 107 LYS A N 1
ATOM 915 C CA . LYS A 1 107 ? -17.408 -5.532 15.917 1.00 94.75 107 LYS A CA 1
ATOM 916 C C . LYS A 1 107 ? -17.998 -4.897 14.650 1.00 94.75 107 LYS A C 1
ATOM 918 O O . LYS A 1 107 ? -18.711 -5.585 13.927 1.00 94.75 107 LYS A O 1
ATOM 923 N N . ASN A 1 108 ? -17.704 -3.624 14.387 1.00 95.56 108 ASN A N 1
ATOM 924 C CA . ASN A 1 108 ? -18.137 -2.906 13.191 1.00 95.56 108 ASN A CA 1
ATOM 925 C C . ASN A 1 108 ? -17.067 -2.924 12.088 1.00 95.56 108 ASN A C 1
ATOM 927 O O . ASN A 1 108 ? -17.211 -2.220 11.093 1.00 95.56 108 ASN A O 1
ATOM 931 N N . LEU A 1 109 ? -16.003 -3.722 12.257 1.00 95.12 109 LEU A N 1
ATOM 932 C CA . LEU A 1 109 ? -14.846 -3.794 11.362 1.00 95.12 109 LEU A CA 1
ATOM 933 C C . LEU A 1 109 ? -14.100 -2.455 11.234 1.00 95.12 109 LEU A C 1
ATOM 935 O O . LEU A 1 109 ? -13.442 -2.191 10.221 1.00 95.12 109 LEU A O 1
ATOM 939 N N . GLU A 1 110 ? -14.198 -1.613 12.263 1.00 96.25 110 GLU A N 1
ATOM 940 C CA . GLU A 1 110 ? -13.506 -0.334 12.341 1.00 96.25 110 GLU A CA 1
ATOM 941 C C . GLU A 1 110 ? -12.252 -0.432 13.211 1.00 96.25 110 GLU A C 1
ATOM 943 O O . GLU A 1 110 ? -12.210 -1.146 14.215 1.00 96.25 110 GLU A O 1
ATOM 948 N N . LEU A 1 111 ? -11.227 0.338 12.849 1.00 94.69 111 LEU A N 1
ATOM 949 C CA . LEU A 1 111 ? -9.976 0.429 13.595 1.00 94.69 111 LEU A CA 1
ATOM 950 C C . LEU A 1 111 ? -9.430 1.855 13.623 1.00 94.69 111 LEU A C 1
ATOM 952 O O . LEU A 1 111 ? -9.771 2.678 12.773 1.00 94.69 111 LEU A O 1
ATOM 956 N N . ASP A 1 112 ? -8.562 2.140 14.594 1.00 94.12 112 ASP A N 1
ATOM 957 C CA . ASP A 1 112 ? -7.865 3.424 14.690 1.00 94.12 112 ASP A CA 1
ATOM 958 C C . ASP A 1 112 ? -6.968 3.648 13.460 1.00 94.12 112 ASP A C 1
ATOM 960 O O . ASP A 1 112 ? -6.194 2.774 13.057 1.00 94.12 112 ASP A O 1
ATOM 964 N N . VAL A 1 113 ? -7.043 4.840 12.867 1.00 93.81 113 VAL A N 1
ATOM 965 C CA . VAL A 1 113 ? -6.226 5.202 11.697 1.00 93.81 113 VAL A CA 1
ATOM 966 C C . VAL A 1 113 ? -4.726 5.123 12.000 1.00 93.81 113 VAL A C 1
ATOM 968 O O . VAL A 1 113 ? -3.940 4.713 11.148 1.00 93.81 113 VAL A O 1
ATOM 971 N N . ASN A 1 114 ? -4.305 5.462 13.218 1.00 92.50 114 ASN A N 1
ATOM 972 C CA . ASN A 1 114 ? -2.910 5.360 13.635 1.00 92.50 114 ASN A CA 1
ATOM 973 C C . ASN A 1 114 ? -2.458 3.902 13.741 1.00 92.50 114 ASN A C 1
ATOM 975 O O . ASN A 1 114 ? -1.309 3.602 13.412 1.00 92.50 114 ASN A O 1
ATOM 979 N N . LEU A 1 115 ? -3.348 2.991 14.157 1.00 92.56 115 LEU A N 1
ATOM 980 C CA . LEU A 1 115 ? -3.060 1.556 14.150 1.00 92.56 115 LEU A CA 1
ATOM 981 C C . LEU A 1 115 ? -2.840 1.071 12.715 1.00 92.56 115 LEU A C 1
ATOM 983 O O . LEU A 1 115 ? -1.828 0.424 12.446 1.00 92.56 115 LEU A O 1
ATOM 987 N N . PHE A 1 116 ? -3.728 1.457 11.792 1.00 95.19 116 PHE A N 1
ATOM 988 C CA . PHE A 1 116 ? -3.571 1.165 10.367 1.00 95.19 116 PHE A CA 1
ATOM 989 C C . PHE A 1 116 ? -2.217 1.640 9.831 1.00 95.19 116 PHE A C 1
ATOM 991 O O . PHE A 1 116 ? -1.457 0.839 9.284 1.00 95.19 116 PHE A O 1
ATOM 998 N N . LEU A 1 117 ? -1.892 2.922 10.026 1.00 93.69 117 LEU A N 1
ATOM 999 C CA . LEU A 1 117 ? -0.644 3.512 9.543 1.00 93.69 117 LEU A CA 1
ATOM 1000 C C . LEU A 1 117 ? 0.576 2.792 10.125 1.00 93.69 117 LEU A C 1
ATOM 1002 O O . LEU A 1 117 ? 1.472 2.405 9.378 1.00 93.69 117 LEU A O 1
ATOM 1006 N N . LYS A 1 118 ? 0.593 2.550 11.441 1.00 93.25 118 LYS A N 1
ATOM 1007 C CA . LYS A 1 118 ? 1.710 1.884 12.121 1.00 93.25 118 LYS A CA 1
ATOM 1008 C C . LYS A 1 118 ? 1.937 0.470 11.591 1.00 93.25 118 LYS A C 1
ATOM 1010 O O . LYS A 1 118 ? 3.079 0.109 11.300 1.00 93.25 118 LYS A O 1
ATOM 1015 N N . VAL A 1 119 ? 0.876 -0.323 11.449 1.00 91.62 119 VAL A N 1
ATOM 1016 C CA . VAL A 1 119 ? 0.958 -1.707 10.956 1.00 91.62 119 VAL A CA 1
ATOM 1017 C C . VAL A 1 119 ? 1.384 -1.735 9.489 1.00 91.62 119 VAL A C 1
ATOM 1019 O O . VAL A 1 119 ? 2.316 -2.461 9.143 1.00 91.62 119 VAL A O 1
ATOM 1022 N N . ALA A 1 120 ? 0.768 -0.905 8.641 1.00 91.06 120 ALA A N 1
ATOM 1023 C CA . ALA A 1 120 ? 1.101 -0.825 7.223 1.00 91.06 120 ALA A CA 1
ATOM 1024 C C . ALA A 1 120 ? 2.570 -0.435 7.012 1.00 91.06 120 ALA A C 1
ATOM 1026 O O . ALA A 1 120 ? 3.297 -1.159 6.337 1.00 91.06 120 ALA A O 1
ATOM 1027 N N . ILE A 1 121 ? 3.033 0.649 7.646 1.00 91.44 121 ILE A N 1
ATOM 1028 C CA . ILE A 1 121 ? 4.427 1.113 7.562 1.00 91.44 121 ILE A CA 1
ATOM 1029 C C . ILE A 1 121 ? 5.390 0.012 8.010 1.00 91.44 121 ILE A C 1
ATOM 1031 O O . ILE A 1 121 ? 6.341 -0.310 7.299 1.00 91.44 121 ILE A O 1
ATOM 1035 N N . THR A 1 122 ? 5.114 -0.609 9.159 1.00 88.94 122 THR A N 1
ATOM 1036 C CA . THR A 1 122 ? 5.958 -1.674 9.717 1.00 88.94 122 THR A CA 1
ATOM 1037 C C . THR A 1 122 ? 6.096 -2.844 8.748 1.00 88.94 122 THR A C 1
ATOM 1039 O O . THR A 1 122 ? 7.203 -3.325 8.508 1.00 88.94 122 THR A O 1
ATOM 1042 N N . ILE A 1 123 ? 4.988 -3.311 8.174 1.00 87.12 123 ILE A N 1
ATOM 1043 C CA . ILE A 1 123 ? 5.004 -4.453 7.258 1.00 87.12 123 ILE A CA 1
ATOM 1044 C C . ILE A 1 123 ? 5.693 -4.082 5.946 1.00 87.12 123 ILE A C 1
ATOM 1046 O O . ILE A 1 123 ? 6.529 -4.847 5.480 1.00 87.12 123 ILE A O 1
ATOM 1050 N N . ILE A 1 124 ? 5.408 -2.910 5.376 1.00 87.38 124 ILE A N 1
ATOM 1051 C CA . ILE A 1 124 ? 6.005 -2.452 4.111 1.00 87.38 124 ILE A CA 1
ATOM 1052 C C . ILE A 1 124 ? 7.528 -2.312 4.232 1.00 87.38 124 ILE A C 1
ATOM 1054 O O . ILE A 1 124 ? 8.255 -2.794 3.366 1.00 87.38 124 ILE A O 1
ATOM 1058 N N . ILE A 1 125 ? 8.029 -1.751 5.335 1.00 84.69 125 ILE A N 1
ATOM 1059 C CA . ILE A 1 125 ? 9.475 -1.644 5.572 1.00 84.69 125 ILE A CA 1
ATOM 1060 C C . ILE A 1 125 ? 10.114 -3.038 5.684 1.00 84.69 125 ILE A C 1
ATOM 1062 O O . ILE A 1 125 ? 11.140 -3.308 5.059 1.00 84.69 125 ILE A O 1
ATOM 1066 N N . ASN A 1 126 ? 9.499 -3.947 6.449 1.00 76.88 126 ASN A N 1
ATOM 1067 C CA . ASN A 1 126 ? 10.059 -5.279 6.713 1.00 76.88 126 ASN A CA 1
ATOM 1068 C C . ASN A 1 126 ? 9.890 -6.274 5.552 1.00 76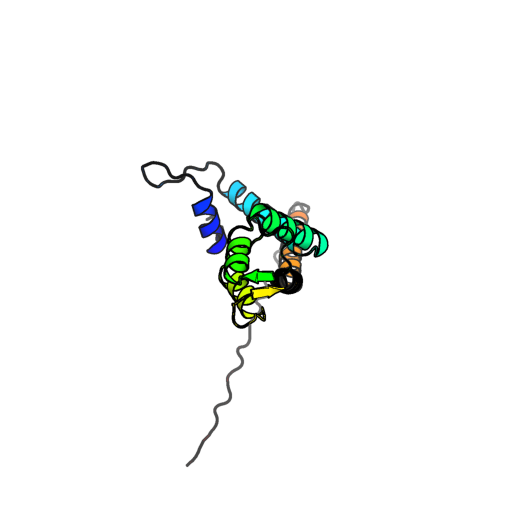.88 126 ASN A C 1
ATOM 1070 O O . ASN A 1 126 ? 10.624 -7.260 5.463 1.00 76.88 126 ASN A O 1
ATOM 1074 N N . MET A 1 127 ? 8.955 -6.014 4.639 1.00 73.00 127 MET A N 1
ATOM 1075 C CA . MET A 1 127 ? 8.776 -6.748 3.383 1.00 73.00 127 MET A CA 1
ATOM 1076 C C . MET A 1 127 ? 10.039 -6.699 2.508 1.00 73.00 127 MET A C 1
ATOM 1078 O O . MET A 1 127 ? 10.363 -7.676 1.828 1.00 73.00 127 MET A O 1
ATOM 1082 N N . ILE A 1 128 ? 10.783 -5.590 2.545 1.00 63.94 128 ILE A N 1
ATOM 1083 C CA . ILE A 1 128 ? 12.044 -5.431 1.821 1.00 63.94 128 ILE A CA 1
ATOM 1084 C C . ILE A 1 128 ? 13.198 -5.853 2.738 1.00 63.94 128 ILE A C 1
ATOM 1086 O O . ILE A 1 128 ? 13.897 -5.005 3.299 1.00 63.94 128 ILE A O 1
ATOM 1090 N N . LYS A 1 129 ? 13.451 -7.165 2.864 1.00 58.59 129 LYS A N 1
ATOM 1091 C CA . LYS A 1 129 ? 14.628 -7.657 3.606 1.00 58.59 129 LYS A CA 1
ATOM 1092 C C . LYS A 1 129 ? 15.901 -6.953 3.123 1.00 58.59 129 LYS A C 1
ATOM 1094 O O . LYS A 1 129 ? 16.288 -7.075 1.957 1.00 58.59 129 LYS A O 1
ATOM 1099 N N . LEU A 1 130 ? 16.539 -6.217 4.037 1.00 50.25 130 LEU A N 1
ATOM 1100 C CA . LEU A 1 130 ? 17.775 -5.464 3.811 1.00 50.25 130 LEU A CA 1
ATOM 1101 C C . LEU A 1 130 ? 18.867 -6.333 3.205 1.00 50.25 130 LEU A C 1
ATOM 1103 O O . LEU A 1 130 ? 19.462 -5.944 2.208 1.00 50.25 130 LEU A O 1
ATOM 1107 N N . GLU A 1 131 ? 19.015 -7.539 3.739 1.00 54.50 131 GLU A N 1
ATOM 1108 C CA . GLU A 1 131 ? 19.956 -8.561 3.287 1.00 54.50 131 GLU A CA 1
ATOM 1109 C C . GLU A 1 131 ? 19.796 -8.882 1.801 1.00 54.50 131 GLU A C 1
ATOM 1111 O O . GLU A 1 131 ? 20.781 -8.900 1.076 1.00 54.50 131 GLU A O 1
ATOM 1116 N N . ASN A 1 132 ? 18.564 -9.054 1.315 1.00 56.78 132 ASN A N 1
ATOM 1117 C CA . ASN A 1 132 ? 18.323 -9.435 -0.076 1.00 56.78 132 ASN A CA 1
ATOM 1118 C C . ASN A 1 132 ? 18.625 -8.283 -1.037 1.00 56.78 132 ASN A C 1
ATOM 1120 O O . ASN A 1 132 ? 19.252 -8.494 -2.070 1.00 56.78 132 ASN A O 1
ATOM 1124 N N . MET A 1 133 ? 18.220 -7.056 -0.699 1.00 55.94 133 MET A N 1
ATOM 1125 C CA . MET A 1 133 ? 18.526 -5.888 -1.536 1.00 55.94 133 MET A CA 1
ATOM 1126 C C . MET A 1 133 ? 20.010 -5.516 -1.492 1.00 55.94 133 MET A C 1
ATOM 1128 O O . MET A 1 133 ? 20.572 -5.174 -2.526 1.00 55.94 133 MET A O 1
ATOM 1132 N N . GLN A 1 134 ? 20.654 -5.617 -0.326 1.00 52.22 134 GLN A N 1
ATOM 1133 C CA . GLN A 1 134 ? 22.091 -5.385 -0.173 1.00 52.22 134 GLN A CA 1
ATOM 1134 C C . GLN A 1 134 ? 22.899 -6.458 -0.909 1.00 52.22 134 GLN A C 1
ATOM 1136 O O . GLN A 1 134 ? 23.866 -6.132 -1.584 1.00 52.22 134 GLN A O 1
ATOM 1141 N N . MET A 1 135 ? 22.476 -7.723 -0.845 1.00 57.12 135 MET A N 1
ATOM 1142 C CA . MET A 1 135 ? 23.075 -8.816 -1.609 1.00 57.12 135 MET A CA 1
ATOM 1143 C C . MET A 1 135 ? 22.941 -8.572 -3.114 1.00 57.12 135 MET A C 1
ATOM 1145 O O . MET A 1 135 ? 23.932 -8.672 -3.828 1.00 57.12 135 MET A O 1
ATOM 1149 N N . ILE A 1 136 ? 21.753 -8.198 -3.601 1.00 61.03 136 ILE A N 1
ATOM 1150 C CA . ILE A 1 136 ? 21.535 -7.857 -5.016 1.00 61.03 136 ILE A CA 1
ATOM 1151 C C . ILE A 1 136 ? 22.403 -6.659 -5.427 1.00 61.03 136 ILE A C 1
ATOM 1153 O O . ILE A 1 136 ? 23.046 -6.705 -6.472 1.00 61.03 136 ILE A O 1
ATOM 1157 N N . TYR A 1 137 ? 22.460 -5.608 -4.606 1.00 55.81 137 TYR A N 1
ATOM 1158 C CA . TYR A 1 137 ? 23.295 -4.433 -4.855 1.00 55.81 137 TYR A CA 1
ATOM 1159 C C . TYR A 1 137 ? 24.785 -4.791 -4.921 1.00 55.81 137 TYR A C 1
ATOM 1161 O O . TYR A 1 137 ? 25.463 -4.415 -5.877 1.00 55.81 137 TYR A O 1
ATOM 1169 N N . ASN A 1 138 ? 25.287 -5.562 -3.955 1.00 62.19 138 ASN A N 1
ATOM 1170 C CA . ASN A 1 138 ? 26.681 -5.997 -3.918 1.00 62.19 138 ASN A CA 1
ATOM 1171 C C . ASN A 1 138 ? 27.009 -6.883 -5.128 1.00 62.19 138 ASN A C 1
ATOM 1173 O O . ASN A 1 138 ? 27.992 -6.618 -5.802 1.00 62.19 138 ASN A O 1
ATOM 1177 N N . ILE A 1 139 ? 26.138 -7.833 -5.497 1.00 69.19 139 ILE A N 1
ATOM 1178 C CA . ILE A 1 139 ? 26.300 -8.645 -6.718 1.00 69.19 139 ILE A CA 1
ATOM 1179 C C . ILE A 1 139 ? 26.424 -7.753 -7.962 1.00 69.19 139 ILE A C 1
ATOM 1181 O O . ILE A 1 139 ? 27.309 -7.962 -8.784 1.00 69.19 139 ILE A O 1
ATOM 1185 N N . ILE A 1 140 ? 25.569 -6.734 -8.099 1.00 64.69 140 ILE A N 1
ATOM 1186 C CA . ILE A 1 140 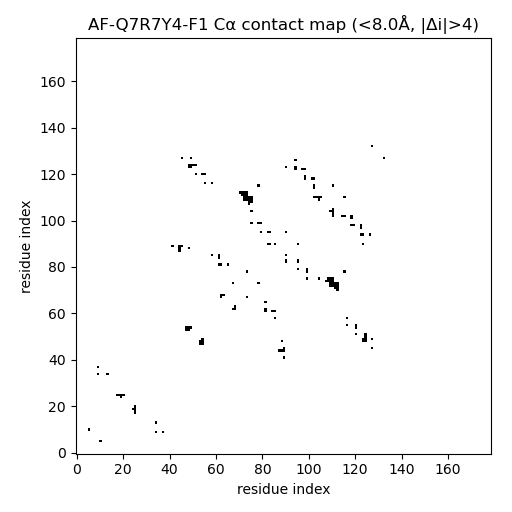? 25.601 -5.804 -9.240 1.00 64.69 140 ILE A CA 1
ATOM 1187 C C . ILE A 1 140 ? 26.889 -4.969 -9.255 1.00 64.69 140 ILE A C 1
ATOM 1189 O O . ILE A 1 140 ? 27.402 -4.657 -10.330 1.00 64.69 140 ILE A O 1
ATOM 1193 N N . THR A 1 141 ? 27.388 -4.573 -8.086 1.00 65.38 141 THR A N 1
ATOM 1194 C CA . THR A 1 141 ? 28.571 -3.710 -7.954 1.00 65.38 141 THR A CA 1
ATOM 1195 C C . THR A 1 141 ? 29.856 -4.507 -8.184 1.00 65.38 141 THR A C 1
ATOM 1197 O O . THR A 1 141 ? 30.708 -4.079 -8.961 1.00 65.38 141 THR A O 1
ATOM 1200 N N . ASP A 1 142 ? 29.935 -5.716 -7.628 1.00 66.00 142 ASP A N 1
ATOM 1201 C CA . ASP A 1 142 ? 31.032 -6.663 -7.839 1.00 66.00 142 ASP A CA 1
ATOM 1202 C C . ASP A 1 142 ? 31.118 -7.107 -9.312 1.00 66.00 142 ASP A C 1
ATOM 1204 O O . ASP A 1 142 ? 32.209 -7.242 -9.867 1.00 66.00 142 ASP A O 1
ATOM 1208 N N . ASP A 1 143 ? 29.977 -7.306 -9.984 1.00 56.44 143 ASP A N 1
ATOM 1209 C CA . ASP A 1 143 ? 29.930 -7.634 -11.417 1.00 56.44 143 ASP A CA 1
ATOM 1210 C C . ASP A 1 143 ? 30.319 -6.453 -12.323 1.00 56.44 143 ASP A C 1
ATOM 1212 O O . ASP A 1 143 ? 30.722 -6.674 -13.469 1.00 56.44 143 ASP A O 1
ATOM 1216 N N . LYS A 1 144 ? 30.196 -5.204 -11.849 1.00 58.97 144 LYS A N 1
ATOM 1217 C CA . LYS A 1 144 ? 30.711 -4.020 -12.557 1.00 58.97 144 LYS A CA 1
ATOM 1218 C C . LYS A 1 144 ? 32.224 -3.903 -12.403 1.00 58.97 144 LYS A C 1
ATOM 1220 O O . LYS A 1 144 ? 32.896 -3.771 -13.420 1.00 58.97 144 LYS A O 1
ATOM 1225 N N . GLN A 1 145 ? 32.745 -4.063 -11.185 1.00 58.12 145 GLN A N 1
ATOM 1226 C CA . GLN A 1 145 ? 34.191 -4.050 -10.926 1.00 58.12 145 GLN A CA 1
ATOM 1227 C C . GLN A 1 145 ? 34.915 -5.132 -11.734 1.00 58.12 145 GLN A C 1
ATOM 1229 O O . GLN A 1 145 ? 35.835 -4.826 -12.477 1.00 58.12 145 GLN A O 1
ATOM 1234 N N . LYS A 1 146 ? 34.404 -6.370 -11.760 1.00 56.06 146 LYS A N 1
ATOM 1235 C CA . LYS A 1 146 ? 34.991 -7.456 -12.575 1.00 56.06 146 LYS A CA 1
ATOM 1236 C C . LYS A 1 146 ? 34.977 -7.207 -14.087 1.00 56.06 146 LYS A C 1
ATOM 1238 O O . LYS A 1 146 ? 35.741 -7.840 -14.812 1.00 56.06 146 LYS A O 1
ATOM 1243 N N . LYS A 1 147 ? 34.072 -6.362 -14.591 1.00 56.50 147 LYS A N 1
ATOM 1244 C CA . LYS A 1 147 ? 34.012 -5.990 -16.015 1.00 56.50 147 LYS A CA 1
ATOM 1245 C C . LYS A 1 147 ? 34.929 -4.816 -16.345 1.00 56.50 147 LYS A C 1
ATOM 1247 O O . LYS A 1 147 ? 35.428 -4.774 -17.464 1.00 56.50 147 LYS A O 1
ATOM 1252 N N . GLU A 1 148 ? 35.144 -3.911 -15.396 1.00 53.47 148 GLU A N 1
ATOM 1253 C CA . GLU A 1 148 ? 36.121 -2.823 -15.498 1.00 53.47 148 GLU A CA 1
ATOM 1254 C C . GLU A 1 148 ? 37.550 -3.378 -15.388 1.00 53.47 148 GLU A C 1
ATOM 1256 O O . GLU A 1 148 ? 38.353 -3.140 -16.286 1.00 53.47 148 GLU A O 1
ATOM 1261 N N . ASP A 1 149 ? 37.810 -4.268 -14.425 1.00 49.12 149 ASP A N 1
ATOM 1262 C CA . ASP A 1 149 ? 39.094 -4.971 -14.261 1.00 49.12 149 ASP A CA 1
ATOM 1263 C C . ASP A 1 149 ? 39.429 -5.888 -15.456 1.00 49.12 149 ASP A C 1
ATOM 1265 O O . ASP A 1 149 ? 40.588 -6.196 -15.714 1.00 49.12 149 ASP A O 1
ATOM 1269 N N . GLY A 1 150 ? 38.418 -6.329 -16.215 1.00 49.75 150 GLY A N 1
ATOM 1270 C CA . GLY A 1 150 ? 38.583 -7.152 -17.419 1.00 49.75 150 GLY A CA 1
ATOM 1271 C C . GLY A 1 150 ? 38.798 -6.370 -18.721 1.00 49.75 150 GLY A C 1
ATOM 1272 O O . GLY A 1 150 ? 39.004 -6.994 -19.763 1.00 49.75 150 GLY A O 1
ATOM 1273 N N . GLN A 1 151 ? 38.714 -5.034 -18.700 1.00 45.81 151 GLN A N 1
ATOM 1274 C CA . GLN A 1 151 ? 38.960 -4.173 -19.870 1.00 45.81 151 GLN A CA 1
ATOM 1275 C C . GLN A 1 151 ? 40.267 -3.375 -19.778 1.00 45.81 151 GLN A C 1
ATOM 1277 O O . GLN A 1 151 ? 40.693 -2.805 -20.782 1.00 45.81 151 GLN A O 1
ATOM 1282 N N . THR A 1 152 ? 40.939 -3.385 -18.626 1.00 43.91 152 THR A N 1
ATOM 1283 C CA . THR A 1 152 ? 42.232 -2.720 -18.404 1.00 43.91 152 THR A CA 1
ATOM 1284 C C . THR A 1 152 ? 43.393 -3.691 -18.222 1.00 43.91 152 THR A C 1
ATOM 1286 O O . THR A 1 152 ? 44.253 -3.435 -17.399 1.00 43.91 152 THR A O 1
ATOM 1289 N N . ASP A 1 153 ? 43.467 -4.758 -19.019 1.00 38.12 153 ASP A N 1
ATOM 1290 C CA . ASP A 1 153 ? 44.735 -5.455 -19.257 1.00 38.12 153 ASP A CA 1
ATOM 1291 C C . ASP A 1 153 ? 44.796 -5.926 -20.714 1.00 38.12 153 ASP A C 1
ATOM 1293 O O . ASP A 1 153 ? 44.188 -6.914 -21.132 1.00 38.12 153 ASP A O 1
ATOM 1297 N N . GLY A 1 154 ? 45.509 -5.145 -21.525 1.00 37.59 154 GLY A N 1
ATOM 1298 C CA . GLY A 1 154 ? 45.903 -5.553 -22.862 1.00 37.59 154 GLY A CA 1
ATOM 1299 C C . GLY A 1 154 ? 46.873 -6.735 -22.822 1.00 37.59 154 GLY A C 1
ATOM 1300 O O . GLY A 1 154 ? 47.574 -6.940 -21.844 1.00 37.59 154 GLY A O 1
ATOM 1301 N N . ALA A 1 155 ? 46.920 -7.459 -23.941 1.00 43.97 155 ALA A N 1
ATOM 1302 C CA . ALA A 1 155 ? 48.056 -8.242 -24.428 1.00 43.97 155 ALA A CA 1
ATOM 1303 C C . ALA A 1 155 ? 48.824 -9.140 -23.422 1.00 43.97 155 ALA A C 1
ATOM 1305 O O . ALA A 1 155 ? 49.604 -8.679 -22.600 1.00 43.97 155 ALA A O 1
ATOM 1306 N N . ASN A 1 156 ? 48.767 -10.446 -23.711 1.00 34.41 156 ASN A N 1
ATOM 1307 C CA . ASN A 1 156 ? 49.663 -11.532 -23.281 1.00 34.41 156 ASN A CA 1
ATOM 1308 C C . ASN A 1 156 ? 49.283 -12.331 -22.021 1.00 34.41 156 ASN A C 1
ATOM 1310 O O . ASN A 1 156 ? 49.568 -11.952 -20.895 1.00 34.41 156 ASN A O 1
ATOM 1314 N N . GLY A 1 157 ? 48.871 -13.580 -22.272 1.00 34.22 157 GLY A N 1
ATOM 1315 C CA . GLY A 1 157 ? 49.489 -14.725 -21.599 1.00 34.22 157 GLY A CA 1
ATOM 1316 C C . GLY A 1 157 ? 48.680 -15.445 -20.516 1.00 34.22 157 GLY A C 1
ATOM 1317 O O . GLY A 1 157 ? 48.278 -14.874 -19.516 1.00 34.22 157 GLY A O 1
ATOM 1318 N N . ALA A 1 158 ? 48.605 -16.768 -20.694 1.00 33.31 158 ALA A N 1
ATOM 1319 C CA . ALA A 1 158 ? 48.377 -17.811 -19.689 1.00 33.31 158 ALA A CA 1
ATOM 1320 C C . ALA A 1 158 ? 46.945 -18.047 -19.156 1.00 33.31 158 ALA A C 1
ATOM 1322 O O . ALA A 1 158 ? 46.473 -17.482 -18.174 1.00 33.31 158 ALA A O 1
ATOM 1323 N N . PHE A 1 159 ? 46.318 -19.069 -19.748 1.00 42.44 159 PHE A N 1
ATOM 1324 C CA . PHE A 1 159 ? 45.265 -19.890 -19.150 1.00 42.44 159 PHE A CA 1
ATOM 1325 C C . PHE A 1 159 ? 45.593 -20.298 -17.699 1.00 42.44 159 PHE A C 1
ATOM 1327 O O . PHE A 1 159 ? 46.595 -20.976 -17.470 1.00 42.44 159 PHE A O 1
ATOM 1334 N N . SER A 1 160 ? 44.684 -20.066 -16.741 1.00 36.84 160 SER A N 1
ATOM 1335 C CA . SER A 1 160 ? 44.632 -20.915 -15.540 1.00 36.84 160 SER A CA 1
ATOM 1336 C C . SER A 1 160 ? 43.211 -21.158 -14.981 1.00 36.84 160 SER A C 1
ATOM 1338 O O . SER A 1 160 ? 42.501 -20.275 -14.520 1.00 36.84 160 SER A O 1
ATOM 1340 N N . LYS A 1 161 ? 42.808 -22.430 -15.119 1.00 36.16 161 LYS A N 1
ATOM 1341 C CA . LYS A 1 161 ? 41.888 -23.297 -14.346 1.00 36.16 161 LYS A CA 1
ATOM 1342 C C . LYS A 1 161 ? 40.652 -22.704 -13.627 1.00 36.16 161 LYS A C 1
ATOM 1344 O O . LYS A 1 161 ? 40.726 -22.195 -12.514 1.00 36.16 161 LYS A O 1
ATOM 1349 N N . LYS A 1 162 ? 39.469 -23.044 -14.169 1.00 36.84 162 LYS A N 1
ATOM 1350 C CA . LYS A 1 162 ? 38.169 -23.100 -13.464 1.00 36.84 162 LYS A CA 1
ATOM 1351 C C . LYS A 1 162 ? 38.236 -24.030 -12.237 1.00 36.84 162 LYS A C 1
ATOM 1353 O O . LYS A 1 162 ? 38.533 -25.214 -12.388 1.00 36.84 162 LYS A O 1
ATOM 1358 N N . LYS A 1 163 ? 37.873 -23.537 -11.045 1.00 35.94 163 LYS A N 1
ATOM 1359 C CA . LYS A 1 163 ? 37.516 -24.370 -9.879 1.00 35.94 163 LYS A CA 1
ATOM 1360 C C . LYS A 1 163 ? 36.007 -24.632 -9.881 1.00 35.94 163 LYS A C 1
ATOM 1362 O O . LYS A 1 163 ? 35.211 -23.735 -9.626 1.00 35.94 163 LYS A O 1
ATOM 1367 N N . THR A 1 164 ? 35.625 -25.872 -10.164 1.00 32.75 164 THR A N 1
ATOM 1368 C CA . THR A 1 164 ? 34.251 -26.374 -10.043 1.00 32.75 164 THR A CA 1
ATOM 1369 C C . THR A 1 164 ? 33.929 -26.617 -8.566 1.00 32.75 164 THR A C 1
ATOM 1371 O O . THR A 1 164 ? 34.564 -27.458 -7.931 1.00 32.75 164 THR A O 1
ATOM 1374 N N . ILE A 1 165 ? 32.950 -25.905 -8.007 1.00 35.78 165 ILE A N 1
ATOM 1375 C CA . ILE A 1 165 ? 32.433 -26.167 -6.656 1.00 35.78 165 ILE A CA 1
ATOM 1376 C C . ILE A 1 165 ? 31.464 -27.354 -6.749 1.00 35.78 165 ILE A C 1
ATOM 1378 O O . ILE A 1 165 ? 30.391 -27.239 -7.337 1.00 35.78 165 ILE A O 1
ATOM 1382 N N . ARG A 1 166 ? 31.851 -28.512 -6.201 1.00 36.75 166 ARG A N 1
ATOM 1383 C CA . ARG A 1 166 ? 30.955 -29.662 -5.999 1.00 36.75 166 ARG A CA 1
ATOM 1384 C C . ARG A 1 166 ? 30.167 -29.442 -4.707 1.00 36.75 166 ARG A C 1
ATOM 1386 O O . ARG A 1 166 ? 30.758 -29.413 -3.631 1.00 36.75 166 ARG A O 1
ATOM 1393 N N . ILE A 1 167 ? 28.850 -29.295 -4.812 1.00 37.44 167 ILE A N 1
ATOM 1394 C CA . ILE A 1 167 ? 27.940 -29.318 -3.663 1.00 37.44 167 ILE A CA 1
ATOM 1395 C C . ILE A 1 167 ? 27.758 -30.789 -3.274 1.00 37.44 167 ILE A C 1
ATOM 1397 O O . ILE A 1 167 ? 27.241 -31.576 -4.061 1.00 37.44 167 ILE A O 1
ATOM 1401 N N . ALA A 1 168 ? 28.239 -31.176 -2.092 1.00 36.62 168 ALA A N 1
ATOM 1402 C CA . ALA A 1 168 ? 28.009 -32.505 -1.539 1.00 36.62 168 ALA A CA 1
ATOM 1403 C C . ALA A 1 168 ? 26.597 -32.568 -0.937 1.00 36.62 168 ALA A C 1
ATOM 1405 O O . ALA A 1 168 ? 26.296 -31.881 0.041 1.00 36.62 168 ALA A O 1
ATOM 1406 N N . GLU A 1 169 ? 25.729 -33.382 -1.534 1.00 35.94 169 GLU A N 1
ATOM 1407 C CA . GLU A 1 169 ? 24.401 -33.701 -1.015 1.00 35.94 169 GLU A CA 1
ATOM 1408 C C . GLU A 1 169 ? 24.512 -34.461 0.318 1.00 35.94 169 GLU A C 1
ATOM 1410 O O . GLU A 1 169 ? 25.200 -35.478 0.431 1.00 35.94 169 GLU A O 1
ATOM 1415 N N . LYS A 1 170 ? 23.811 -33.979 1.351 1.00 39.44 170 LYS A N 1
ATOM 1416 C CA . LYS A 1 170 ? 23.592 -34.733 2.591 1.00 39.44 170 LYS A CA 1
ATOM 1417 C C . LYS A 1 170 ? 22.609 -35.873 2.310 1.00 39.44 170 LYS A C 1
ATOM 1419 O O . LYS A 1 170 ? 21.420 -35.633 2.125 1.00 39.44 170 LYS A O 1
ATOM 1424 N N . VAL A 1 171 ? 23.098 -37.109 2.340 1.00 38.25 171 VAL A N 1
ATOM 1425 C CA . VAL A 1 171 ? 22.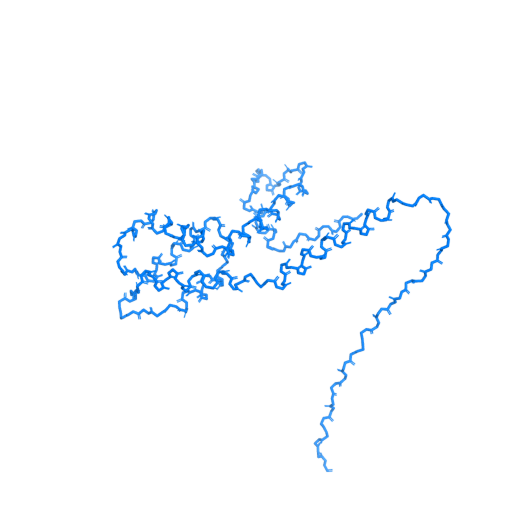270 -38.326 2.321 1.00 38.25 171 VAL A CA 1
ATOM 1426 C C . VAL A 1 171 ? 21.471 -38.429 3.636 1.00 38.25 171 VAL A C 1
ATOM 1428 O O . VAL A 1 171 ? 22.069 -38.303 4.710 1.00 38.25 171 VAL A O 1
ATOM 1431 N N . PRO A 1 172 ? 20.146 -38.675 3.613 1.00 37.38 172 PRO A N 1
ATOM 1432 C CA . PRO A 1 172 ? 19.371 -38.873 4.831 1.00 37.38 172 PRO A CA 1
ATOM 1433 C C . PRO A 1 172 ? 19.613 -40.276 5.413 1.00 37.38 172 PRO A C 1
ATOM 1435 O O . PRO A 1 172 ? 19.608 -41.282 4.702 1.00 37.38 172 PRO A O 1
ATOM 1438 N N . LYS A 1 173 ? 19.818 -40.341 6.736 1.00 39.44 173 LYS A N 1
ATOM 1439 C CA . LYS A 1 173 ? 19.942 -41.587 7.508 1.00 39.44 173 LYS A CA 1
ATOM 1440 C C . LYS A 1 173 ? 18.666 -42.426 7.359 1.00 39.44 173 LYS A C 1
ATOM 1442 O O . LYS A 1 173 ? 17.589 -41.985 7.751 1.00 39.44 173 LYS A O 1
ATOM 1447 N N . LYS A 1 174 ? 18.789 -43.657 6.849 1.00 40.03 174 LYS A N 1
ATOM 1448 C CA . LYS A 1 174 ? 17.731 -44.672 6.953 1.00 40.03 174 LYS A CA 1
ATOM 1449 C C . LYS A 1 174 ? 17.616 -45.133 8.407 1.00 40.03 174 LYS A C 1
ATOM 1451 O O . LYS A 1 174 ? 18.543 -45.742 8.937 1.00 40.03 174 LYS A O 1
ATOM 1456 N N . ASN A 1 175 ? 16.460 -44.880 9.014 1.00 38.84 175 ASN A N 1
ATOM 1457 C CA . ASN A 1 175 ? 15.993 -45.593 10.198 1.00 38.84 175 ASN A CA 1
ATOM 1458 C C . ASN A 1 175 ? 15.853 -47.083 9.851 1.00 38.84 175 ASN A C 1
ATOM 1460 O O . ASN A 1 175 ? 15.132 -47.433 8.917 1.00 38.84 175 ASN A O 1
ATOM 1464 N N . LYS A 1 176 ? 16.531 -47.962 10.595 1.00 37.34 176 LYS A N 1
ATOM 1465 C CA . LYS A 1 176 ? 16.190 -49.388 10.637 1.00 37.34 176 LYS A CA 1
ATOM 1466 C C . LYS A 1 176 ? 15.119 -49.576 11.708 1.00 37.34 176 LYS A C 1
ATOM 1468 O O . LYS A 1 176 ? 15.390 -49.354 12.882 1.00 37.34 176 LYS A O 1
ATOM 1473 N N . ILE A 1 177 ? 13.925 -49.976 11.279 1.00 36.66 177 ILE A N 1
ATOM 1474 C CA . ILE A 1 177 ? 12.867 -50.538 12.121 1.00 36.66 177 ILE A CA 1
ATOM 1475 C C . ILE A 1 177 ? 12.759 -52.031 11.768 1.00 36.66 177 ILE A C 1
ATOM 1477 O O . ILE A 1 177 ? 12.544 -52.369 10.609 1.00 36.66 177 ILE A O 1
ATOM 1481 N N . ASN A 1 178 ? 12.973 -52.851 12.799 1.00 35.03 178 ASN A N 1
ATOM 1482 C CA . ASN A 1 178 ? 12.551 -54.226 13.110 1.00 35.03 178 ASN A CA 1
ATOM 1483 C C . ASN A 1 178 ? 12.484 -55.326 12.032 1.00 35.03 178 ASN A C 1
ATOM 1485 O O . ASN A 1 178 ? 11.697 -55.259 11.090 1.00 35.03 178 ASN A O 1
ATOM 1489 N N . LYS A 1 179 ? 13.135 -56.454 12.344 1.00 37.34 179 LYS A N 1
ATOM 1490 C CA . LYS A 1 179 ? 12.451 -57.687 12.773 1.00 37.34 179 LYS A CA 1
ATOM 1491 C C . LYS A 1 179 ? 13.360 -58.498 13.688 1.00 37.34 179 LYS A C 1
ATOM 1493 O O . LYS A 1 179 ? 14.580 -58.493 13.418 1.00 37.34 179 LYS A O 1
#

Organism: Plasmodium yoelii yoelii (NCBI:txid73239)

Mean predicted aligned error: 16.55 Å